Protein AF-H0EJZ9-F1 (afdb_monomer_lite)

Organism: Glarea lozoyensis (strain ATCC 74030 / MF5533) (NCBI:txid1104152)

Foldseek 3Di:
DVCLLAPVQLFDPVVNVVCCVLLVDDVLLSVVLNCLQVVCQAALDDNVSLVSLLVLCVVLVHDSLLSDSNNPQVRAVCSVLSNQDRDLLSSLVVLLVVSLVVQLVVQLVVQVVVCVVPPDPVSNVVSNVVSNLVSNLRSLLSSLLSSQLCCCQPPDQCVPQNRDSVSSSVSSNPVSNVSSVVRSVVSLVSDDPVVSVVVCVVVVVSVVSSVDPDGDDDPDPD

InterPro domains:
  IPR026749 Transmembrane protein 135 [PTHR12459] (1-212)

Structure (mmCIF, N/CA/C/O backbone):
data_AF-H0EJZ9-F1
#
_entry.id   AF-H0EJZ9-F1
#
loop_
_atom_site.group_PDB
_atom_site.id
_atom_site.type_symbol
_atom_site.label_atom_id
_atom_site.label_alt_id
_atom_site.label_comp_id
_atom_site.label_asym_id
_atom_site.label_entity_id
_atom_site.label_seq_id
_atom_site.pdbx_PDB_ins_code
_atom_site.Cartn_x
_atom_site.Cartn_y
_atom_site.Cartn_z
_atom_site.occupancy
_atom_site.B_iso_or_equiv
_atom_site.auth_seq_id
_atom_site.auth_comp_id
_atom_site.auth_asym_id
_atom_site.auth_atom_id
_atom_site.pdbx_PDB_model_num
ATOM 1 N N . MET A 1 1 ? -7.008 -4.613 -1.720 1.00 93.94 1 MET A N 1
ATOM 2 C CA . MET A 1 1 ? -5.898 -3.838 -2.318 1.00 93.94 1 MET A CA 1
ATOM 3 C C . MET A 1 1 ? -5.802 -4.036 -3.823 1.00 93.94 1 MET A C 1
ATOM 5 O O . MET A 1 1 ? -5.861 -3.040 -4.523 1.00 93.94 1 MET A O 1
ATOM 9 N N . TRP A 1 2 ? -5.760 -5.272 -4.334 1.00 95.81 2 TRP A N 1
ATOM 10 C CA . TRP A 1 2 ? -5.716 -5.554 -5.780 1.00 95.81 2 TRP A CA 1
ATOM 11 C C . TRP A 1 2 ? -6.692 -4.727 -6.634 1.00 95.81 2 TRP A C 1
ATOM 13 O O . TRP A 1 2 ? -6.265 -3.966 -7.495 1.00 95.81 2 TRP A O 1
ATOM 23 N N . ALA A 1 3 ? -7.997 -4.824 -6.353 1.00 94.19 3 ALA A N 1
ATOM 24 C CA . ALA A 1 3 ? -9.018 -4.083 -7.094 1.00 94.19 3 ALA A CA 1
ATOM 25 C C . ALA A 1 3 ? -8.854 -2.561 -6.964 1.00 94.19 3 ALA A C 1
ATOM 27 O O . ALA A 1 3 ? -9.067 -1.846 -7.926 1.00 94.19 3 ALA A O 1
ATOM 28 N N . TRP A 1 4 ? -8.411 -2.060 -5.809 1.00 94.06 4 TRP A N 1
ATOM 29 C CA . TRP A 1 4 ? -8.155 -0.629 -5.627 1.00 94.06 4 TRP A CA 1
ATOM 30 C C . TRP A 1 4 ? -7.014 -0.121 -6.520 1.00 94.06 4 TRP A C 1
ATOM 32 O O . TRP A 1 4 ? -7.086 0.999 -7.011 1.00 94.06 4 TRP A O 1
ATOM 42 N N . ILE A 1 5 ? -5.999 -0.949 -6.783 1.00 94.94 5 ILE A N 1
ATOM 43 C CA . ILE A 1 5 ? -4.892 -0.584 -7.674 1.00 94.94 5 ILE A CA 1
ATOM 44 C C . ILE A 1 5 ? -5.288 -0.766 -9.138 1.00 94.94 5 ILE A C 1
ATOM 46 O O . ILE A 1 5 ? -5.077 0.145 -9.922 1.00 94.94 5 ILE A O 1
ATOM 50 N N . TYR A 1 6 ? -5.862 -1.905 -9.532 1.00 94.62 6 TYR A N 1
ATOM 51 C CA . TYR A 1 6 ? -6.030 -2.245 -10.955 1.00 94.62 6 TYR A CA 1
ATOM 52 C C . TYR A 1 6 ? -7.436 -2.037 -11.522 1.00 94.62 6 TYR A C 1
ATOM 54 O O . TYR A 1 6 ? -7.622 -2.090 -12.735 1.00 94.62 6 TYR A O 1
ATOM 62 N N . SER A 1 7 ? -8.446 -1.847 -10.677 1.00 91.88 7 SER A N 1
ATOM 63 C CA . SER A 1 7 ? -9.837 -1.612 -11.096 1.00 91.88 7 SER A CA 1
ATOM 64 C C . SER A 1 7 ? -10.588 -0.736 -10.078 1.00 91.88 7 SER A C 1
ATOM 66 O O . SER A 1 7 ? -11.612 -1.160 -9.526 1.00 91.88 7 SER A O 1
ATOM 68 N N . PRO A 1 8 ? -10.062 0.462 -9.747 1.00 90.94 8 PRO A N 1
ATOM 69 C CA . PRO A 1 8 ? -10.647 1.326 -8.720 1.00 90.94 8 PRO A CA 1
ATOM 70 C C . PRO A 1 8 ? -12.089 1.749 -9.035 1.00 90.94 8 PRO A C 1
ATOM 72 O O . PRO A 1 8 ? -12.870 2.000 -8.122 1.00 90.94 8 PRO A O 1
ATOM 75 N N . ASP A 1 9 ? -12.480 1.786 -10.307 1.00 90.31 9 ASP A N 1
ATOM 76 C CA . ASP A 1 9 ? -13.843 2.044 -10.788 1.00 90.31 9 ASP A CA 1
ATOM 77 C C . ASP A 1 9 ? -14.885 1.023 -10.292 1.00 90.31 9 ASP A C 1
ATOM 79 O O . ASP A 1 9 ? -16.080 1.327 -10.260 1.00 90.31 9 ASP A O 1
ATOM 83 N N . ARG A 1 10 ? -14.446 -0.161 -9.844 1.00 90.75 10 ARG A N 1
ATOM 84 C CA . ARG A 1 10 ? -15.314 -1.209 -9.279 1.00 90.75 10 ARG A CA 1
ATOM 85 C C . ARG A 1 10 ? -15.566 -1.065 -7.779 1.00 90.75 10 ARG A C 1
ATOM 87 O O . ARG A 1 10 ? -16.353 -1.820 -7.207 1.00 90.75 10 ARG A O 1
ATOM 94 N N . LEU A 1 11 ? -14.910 -0.113 -7.118 1.00 91.38 11 LEU A N 1
ATOM 95 C CA . LEU A 1 11 ? -15.063 0.141 -5.686 1.00 91.38 11 LEU A CA 1
ATOM 96 C C . LEU A 1 11 ? -15.872 1.423 -5.427 1.00 91.38 11 LEU A C 1
ATOM 98 O O . LEU A 1 11 ? -15.775 2.379 -6.198 1.00 91.38 11 LEU A O 1
ATOM 102 N N . PRO A 1 12 ? -16.646 1.489 -4.323 1.00 91.12 12 PRO A N 1
ATOM 103 C CA . PRO A 1 12 ? -17.358 2.709 -3.949 1.00 91.12 12 PRO A CA 1
ATOM 104 C C . PRO A 1 12 ? -16.414 3.914 -3.809 1.00 91.12 12 PRO A C 1
ATOM 106 O O . PRO A 1 12 ? -15.337 3.796 -3.220 1.00 91.12 12 PRO A O 1
ATOM 109 N N . ARG A 1 13 ? -16.847 5.100 -4.265 1.00 87.62 13 ARG A N 1
ATOM 110 C CA . ARG A 1 13 ? -16.041 6.342 -4.251 1.00 87.62 13 ARG A CA 1
ATOM 111 C C . ARG A 1 13 ? -15.476 6.677 -2.865 1.00 87.62 13 ARG A C 1
ATOM 113 O O . ARG A 1 13 ? -14.282 6.936 -2.725 1.00 87.62 13 ARG A O 1
ATOM 120 N N . SER A 1 14 ? -16.319 6.624 -1.833 1.00 90.19 14 SER A N 1
ATOM 121 C CA . SER A 1 14 ? -15.916 6.894 -0.445 1.00 90.19 14 SER A CA 1
ATOM 122 C C . SER A 1 14 ? -14.848 5.919 0.048 1.00 90.19 14 SER A C 1
ATOM 124 O O . SER A 1 14 ? -13.935 6.315 0.768 1.00 90.19 14 SER A O 1
ATOM 126 N N . TYR A 1 15 ? -14.914 4.662 -0.395 1.00 90.94 15 TYR A N 1
ATOM 127 C CA . TYR A 1 15 ? -13.941 3.641 -0.036 1.00 90.94 15 TYR A CA 1
ATOM 128 C C . TYR A 1 15 ? -12.597 3.872 -0.732 1.00 90.94 15 TYR A C 1
ATOM 130 O O . TYR A 1 15 ? -11.562 3.832 -0.075 1.00 90.94 15 TYR A O 1
ATOM 138 N N . ASN A 1 16 ? -12.604 4.216 -2.024 1.00 91.12 16 ASN A N 1
ATOM 139 C CA . ASN A 1 16 ? -11.385 4.607 -2.738 1.00 91.12 16 ASN A CA 1
ATOM 140 C C . ASN A 1 16 ? -10.705 5.815 -2.094 1.00 91.12 16 ASN A C 1
ATOM 142 O O . ASN A 1 16 ? -9.490 5.793 -1.900 1.00 91.12 16 ASN A O 1
ATOM 146 N N . LYS A 1 17 ? -11.484 6.846 -1.738 1.00 90.31 17 LYS A N 1
ATOM 147 C CA . LYS A 1 17 ? -10.972 8.040 -1.056 1.00 90.31 17 LYS A CA 1
ATOM 148 C C . LYS A 1 17 ? -10.349 7.671 0.288 1.00 90.31 17 LYS A C 1
ATOM 150 O O . LYS A 1 17 ? -9.223 8.073 0.556 1.00 90.31 17 LYS A O 1
ATOM 155 N N . TRP A 1 18 ? -11.037 6.852 1.083 1.00 91.25 18 TRP A N 1
ATOM 156 C CA . TRP A 1 18 ? -10.526 6.394 2.373 1.00 91.25 18 TRP A CA 1
ATOM 157 C C . TRP A 1 18 ? -9.218 5.604 2.236 1.00 91.25 18 TRP A C 1
ATOM 159 O O . TRP A 1 18 ? -8.254 5.916 2.934 1.00 91.25 18 TRP A O 1
ATOM 169 N N . ILE A 1 19 ? -9.138 4.642 1.302 1.00 91.81 19 ILE A N 1
ATOM 170 C CA . ILE A 1 19 ? -7.895 3.892 1.064 1.00 91.81 19 ILE A CA 1
ATOM 171 C C . ILE A 1 19 ? -6.792 4.836 0.582 1.00 91.81 19 ILE A C 1
ATOM 173 O O . ILE A 1 19 ? -5.683 4.739 1.086 1.00 91.81 19 ILE A O 1
ATOM 177 N N . LYS A 1 20 ? -7.071 5.769 -0.340 1.00 90.38 20 LYS A N 1
ATOM 178 C CA . LYS A 1 20 ? -6.076 6.744 -0.826 1.00 90.38 20 LYS A CA 1
ATOM 179 C C . LYS A 1 20 ? -5.487 7.562 0.327 1.00 90.38 20 LYS A C 1
ATOM 181 O O . LYS A 1 20 ? -4.270 7.705 0.400 1.00 90.38 20 LYS A O 1
ATOM 186 N N . THR A 1 21 ? -6.329 8.044 1.241 1.00 89.69 21 THR A N 1
ATOM 187 C CA . THR A 1 21 ? -5.885 8.785 2.430 1.00 89.69 21 THR A CA 1
ATOM 188 C C . THR A 1 21 ? -5.054 7.906 3.367 1.00 89.69 21 THR A C 1
ATOM 190 O O . THR A 1 21 ? -3.958 8.303 3.750 1.00 89.69 21 THR A O 1
ATOM 193 N N . ALA A 1 22 ? -5.525 6.698 3.689 1.00 88.69 22 ALA A N 1
ATOM 194 C CA . ALA A 1 22 ? -4.829 5.779 4.592 1.00 88.69 22 ALA A CA 1
ATOM 195 C C . ALA A 1 22 ? -3.499 5.266 4.012 1.00 88.69 22 ALA A C 1
ATOM 197 O O . ALA A 1 22 ? -2.512 5.080 4.723 1.00 88.69 22 ALA A O 1
ATOM 198 N N . ALA A 1 23 ? -3.473 5.016 2.704 1.00 86.88 23 ALA A N 1
ATOM 199 C CA . ALA A 1 23 ? -2.342 4.434 2.006 1.00 86.88 23 ALA A CA 1
ATOM 200 C C . ALA A 1 23 ? -1.222 5.437 1.751 1.00 86.88 23 ALA A C 1
ATOM 202 O O . ALA A 1 23 ? -0.161 4.973 1.365 1.00 86.88 23 ALA A O 1
ATOM 203 N N . MET A 1 24 ? -1.414 6.753 1.947 1.00 86.25 24 MET A N 1
ATOM 204 C CA . MET A 1 24 ? -0.379 7.803 1.835 1.00 86.25 24 MET A CA 1
ATOM 205 C C . MET A 1 24 ? 0.680 7.501 0.756 1.00 86.25 24 MET A C 1
ATOM 207 O O . MET A 1 24 ? 1.877 7.453 1.052 1.00 86.25 24 MET A O 1
ATOM 211 N N . VAL A 1 25 ? 0.227 7.148 -0.447 1.00 91.88 25 VAL A N 1
ATOM 212 C CA . VAL A 1 25 ? 1.073 6.684 -1.550 1.00 91.88 25 VAL A CA 1
ATOM 213 C C . VAL A 1 25 ? 1.038 7.712 -2.663 1.00 91.88 25 VAL A C 1
ATOM 215 O O . VAL A 1 25 ? -0.017 8.294 -2.931 1.00 91.88 25 VAL A O 1
ATOM 218 N N . ASP A 1 26 ? 2.174 7.915 -3.321 1.00 93.62 26 ASP A N 1
ATOM 219 C CA . ASP A 1 26 ? 2.227 8.746 -4.516 1.00 93.62 26 ASP A CA 1
ATOM 220 C C . ASP A 1 26 ? 1.345 8.137 -5.617 1.00 93.62 26 ASP A C 1
ATOM 222 O O . ASP A 1 26 ? 1.436 6.947 -5.939 1.00 93.62 26 ASP A O 1
ATOM 226 N N . HIS A 1 27 ? 0.462 8.952 -6.194 1.00 92.94 27 HIS A N 1
ATOM 227 C CA . HIS A 1 27 ? -0.458 8.499 -7.232 1.00 92.94 27 HIS A CA 1
ATOM 228 C C . HIS A 1 27 ? 0.280 7.996 -8.481 1.00 92.94 27 HIS A C 1
ATOM 230 O O . HIS A 1 27 ? -0.192 7.061 -9.132 1.00 92.94 27 HIS A O 1
ATOM 236 N N . ARG A 1 28 ? 1.458 8.551 -8.786 1.00 96.38 28 ARG A N 1
ATOM 237 C CA . ARG A 1 28 ? 2.272 8.166 -9.944 1.00 96.38 28 ARG A CA 1
ATOM 238 C C . ARG A 1 28 ? 2.750 6.724 -9.855 1.00 96.38 28 ARG A C 1
ATOM 240 O O . ARG A 1 28 ? 2.760 6.044 -10.875 1.00 96.38 28 ARG A O 1
ATOM 247 N N . LEU A 1 29 ? 3.034 6.210 -8.653 1.00 95.44 29 LEU A N 1
ATOM 248 C CA . LEU A 1 29 ? 3.349 4.788 -8.460 1.00 95.44 29 LEU A CA 1
ATOM 249 C C . LEU A 1 29 ? 2.155 3.889 -8.796 1.00 95.44 29 LEU A C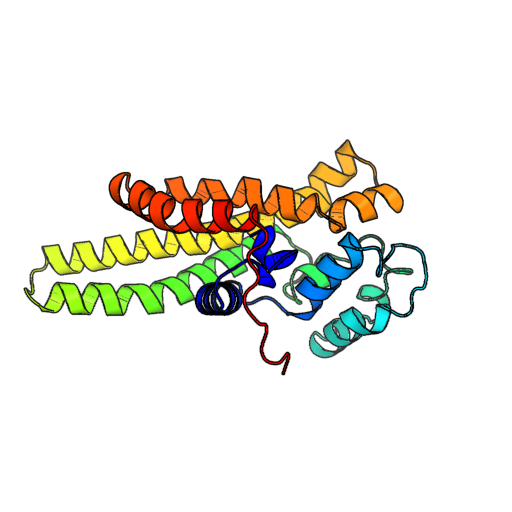 1
ATOM 251 O O . LEU A 1 29 ? 2.326 2.842 -9.418 1.00 95.44 29 LEU A O 1
ATOM 255 N N . LEU A 1 30 ? 0.938 4.293 -8.415 1.00 95.12 30 LEU A N 1
ATOM 256 C CA . LEU A 1 30 ? -0.274 3.537 -8.745 1.00 95.12 30 LEU A CA 1
ATOM 257 C C . LEU A 1 30 ? -0.503 3.501 -10.259 1.00 95.12 30 LEU A C 1
ATOM 259 O O . LEU A 1 30 ? -0.780 2.436 -10.808 1.00 95.12 30 LEU A O 1
ATOM 263 N N . LEU A 1 31 ? -0.338 4.644 -10.929 1.00 96.31 31 LEU A N 1
ATOM 264 C CA . LEU A 1 31 ? -0.419 4.731 -12.386 1.00 96.31 31 LEU A CA 1
ATOM 265 C C . LEU A 1 31 ? 0.670 3.892 -13.059 1.00 96.31 31 LEU A C 1
ATOM 267 O O . LEU A 1 31 ? 0.370 3.165 -13.998 1.00 96.31 31 LEU A O 1
ATOM 271 N N . ALA A 1 32 ? 1.907 3.923 -12.561 1.00 96.88 32 ALA A N 1
ATOM 272 C CA . ALA A 1 32 ? 2.996 3.128 -13.117 1.00 96.88 32 ALA A CA 1
ATOM 273 C C . ALA A 1 32 ? 2.711 1.622 -13.012 1.00 96.88 32 ALA A C 1
ATOM 275 O O . ALA A 1 32 ? 2.887 0.896 -13.985 1.00 96.88 32 ALA A O 1
ATOM 276 N N . LEU A 1 33 ? 2.188 1.152 -11.874 1.00 96.69 33 LEU A N 1
ATOM 277 C CA . LEU A 1 33 ? 1.765 -0.243 -11.701 1.00 96.69 33 LEU A CA 1
ATOM 278 C C . LEU A 1 33 ? 0.637 -0.630 -12.667 1.00 96.69 33 LEU A C 1
ATOM 280 O O . LEU A 1 33 ? 0.669 -1.717 -13.244 1.00 96.69 33 LEU A O 1
ATOM 284 N N . GLN A 1 34 ? -0.359 0.243 -12.854 1.00 96.88 34 GLN A N 1
ATOM 285 C CA . GLN A 1 34 ? -1.438 0.027 -13.824 1.00 96.88 34 GLN A CA 1
ATOM 286 C C . GLN A 1 34 ? -0.886 -0.059 -15.251 1.00 96.88 34 GLN A C 1
ATOM 288 O O . GLN A 1 34 ? -1.160 -1.031 -15.952 1.00 96.88 34 GLN A O 1
ATOM 293 N N . ARG A 1 35 ? -0.048 0.902 -15.650 1.00 97.31 35 ARG A N 1
ATOM 294 C CA . ARG A 1 35 ? 0.592 0.951 -16.969 1.00 97.31 35 ARG A CA 1
ATOM 295 C C . ARG A 1 35 ? 1.503 -0.251 -17.215 1.00 97.31 35 ARG A C 1
ATOM 297 O O . ARG A 1 35 ? 1.493 -0.804 -18.309 1.00 97.31 35 ARG A O 1
ATOM 304 N N . MET A 1 36 ? 2.230 -0.728 -16.203 1.00 96.62 36 MET A N 1
ATOM 305 C CA . MET A 1 36 ? 3.008 -1.971 -16.296 1.00 96.62 36 MET A CA 1
ATOM 306 C C . MET A 1 36 ? 2.120 -3.204 -16.472 1.00 96.62 36 MET A C 1
ATOM 308 O O . MET A 1 36 ? 2.462 -4.111 -17.231 1.00 96.62 36 MET A O 1
ATOM 312 N N . ARG A 1 37 ? 0.968 -3.249 -15.793 1.00 96.38 37 ARG A N 1
ATOM 313 C CA . ARG A 1 37 ? 0.011 -4.356 -15.906 1.00 96.38 37 ARG A CA 1
ATOM 314 C C . ARG A 1 37 ? -0.663 -4.421 -17.272 1.00 96.38 37 ARG A C 1
ATOM 316 O O . ARG A 1 37 ? -0.832 -5.515 -17.803 1.00 96.38 37 ARG A O 1
ATOM 323 N N . PHE A 1 38 ? -1.063 -3.276 -17.814 1.00 96.12 38 PHE A N 1
ATOM 324 C CA . PHE A 1 38 ? -1.740 -3.188 -19.110 1.00 96.12 38 PHE A CA 1
ATOM 325 C C . PHE A 1 38 ? -0.768 -3.094 -20.296 1.00 96.12 38 PHE A C 1
ATOM 327 O O . PHE A 1 38 ? -1.203 -3.081 -21.442 1.00 96.12 38 PHE A O 1
ATOM 334 N N . GLY A 1 39 ? 0.544 -3.109 -20.037 1.00 95.06 39 GLY A N 1
ATOM 335 C CA . GLY A 1 39 ? 1.576 -3.186 -21.068 1.00 95.06 39 GLY A CA 1
ATOM 336 C C . GLY A 1 39 ? 1.935 -1.850 -21.720 1.00 95.06 39 GLY A C 1
ATOM 337 O O . GLY A 1 39 ? 2.590 -1.861 -22.758 1.00 95.06 39 GLY A O 1
ATOM 338 N N . GLU A 1 40 ? 1.541 -0.724 -21.124 1.00 96.75 40 GLU A N 1
ATOM 339 C CA . GLU A 1 40 ? 1.974 0.621 -21.522 1.00 96.75 40 GLU A CA 1
ATOM 340 C C . GLU A 1 40 ? 3.428 0.886 -21.102 1.00 96.75 40 GLU A C 1
ATOM 342 O O . GLU A 1 40 ? 4.185 1.462 -21.872 1.00 96.75 40 GLU A O 1
ATOM 347 N N . ILE A 1 41 ? 3.835 0.429 -19.909 1.00 97.25 41 ILE A N 1
ATOM 348 C CA . ILE A 1 41 ? 5.238 0.441 -19.458 1.00 97.25 41 ILE A CA 1
ATOM 349 C C . ILE A 1 41 ? 5.811 -0.967 -19.596 1.00 97.25 41 ILE A C 1
ATOM 351 O O . ILE A 1 41 ? 5.275 -1.924 -19.025 1.00 97.25 41 ILE A O 1
ATOM 355 N N . LYS A 1 42 ? 6.932 -1.085 -20.311 1.00 97.06 42 LYS A N 1
ATOM 356 C CA . LYS A 1 42 ? 7.682 -2.333 -20.471 1.00 97.06 42 LYS A CA 1
ATOM 357 C C . LYS A 1 42 ? 9.155 -2.094 -20.169 1.00 97.06 42 LYS A C 1
ATOM 359 O O . LYS A 1 42 ? 9.761 -1.198 -20.747 1.00 97.06 42 LYS A O 1
ATOM 364 N N . TYR A 1 43 ? 9.729 -2.905 -19.288 1.00 97.44 43 TYR A N 1
ATOM 365 C CA . TYR A 1 43 ? 11.155 -2.837 -18.996 1.00 97.44 43 TYR A CA 1
ATOM 366 C C . TYR A 1 43 ? 12.003 -3.117 -20.240 1.00 97.44 43 TYR A C 1
ATOM 368 O O . TYR A 1 43 ? 11.730 -4.060 -20.987 1.00 97.44 43 TYR A O 1
ATOM 376 N N . GLY A 1 44 ? 13.044 -2.307 -20.435 1.00 96.06 44 GLY A N 1
ATOM 377 C CA . GLY A 1 44 ? 13.975 -2.416 -21.561 1.00 96.06 44 GLY A CA 1
ATOM 378 C C . GLY A 1 44 ? 13.437 -1.899 -22.897 1.00 96.06 44 GLY A C 1
ATOM 379 O O . GLY A 1 44 ? 14.112 -2.062 -23.909 1.00 96.06 44 GLY A O 1
ATOM 380 N N . LEU A 1 45 ? 12.246 -1.288 -22.923 1.00 96.31 45 LEU A N 1
ATOM 381 C CA . LEU A 1 45 ? 11.649 -0.719 -24.130 1.00 96.31 45 LEU A CA 1
ATOM 382 C C . LEU A 1 45 ? 11.207 0.728 -23.894 1.00 96.31 45 LEU A C 1
ATOM 384 O O . LEU A 1 45 ? 10.400 1.001 -23.002 1.00 96.31 45 LEU A O 1
ATOM 388 N N . GLU A 1 46 ? 11.685 1.643 -24.738 1.00 95.00 46 GLU A N 1
ATOM 389 C CA . GLU A 1 46 ? 11.245 3.037 -24.707 1.00 95.00 46 GLU A CA 1
ATOM 390 C C . GLU A 1 46 ? 9.811 3.139 -25.241 1.00 95.00 46 GLU A C 1
ATOM 392 O O . GLU A 1 46 ? 9.522 2.794 -26.386 1.00 95.00 46 GLU A O 1
ATOM 397 N N . THR A 1 47 ? 8.896 3.575 -24.378 1.00 94.94 47 THR A N 1
ATOM 398 C CA . THR A 1 47 ? 7.442 3.623 -24.631 1.00 94.94 47 THR A CA 1
ATOM 399 C C . THR A 1 47 ? 6.865 5.031 -24.448 1.00 94.94 47 THR A C 1
ATOM 401 O O . THR A 1 47 ? 5.649 5.216 -24.492 1.00 94.94 47 THR A O 1
ATOM 404 N N . GLY A 1 48 ? 7.716 6.032 -24.202 1.00 95.62 48 GLY A N 1
ATOM 405 C CA . GLY A 1 48 ? 7.325 7.409 -23.899 1.00 95.62 48 GLY A CA 1
ATOM 406 C C . GLY A 1 48 ? 6.756 7.593 -22.490 1.00 95.62 48 GLY A C 1
ATOM 407 O O . GLY A 1 48 ? 6.177 8.633 -22.187 1.00 95.62 48 GLY A O 1
ATOM 408 N N . GLN A 1 49 ? 6.877 6.587 -21.619 1.00 96.44 49 GLN A N 1
ATOM 409 C CA . GLN A 1 49 ? 6.256 6.580 -20.290 1.00 96.44 49 GLN A CA 1
ATOM 410 C C . GLN A 1 49 ? 7.198 7.002 -19.154 1.00 96.44 49 GLN A C 1
ATOM 412 O O . GLN A 1 49 ? 6.723 7.255 -18.043 1.00 96.44 49 GLN A O 1
ATOM 417 N N . ALA A 1 50 ? 8.505 7.118 -19.420 1.00 95.94 50 ALA A N 1
ATOM 418 C CA . ALA A 1 50 ? 9.512 7.533 -18.440 1.00 95.94 50 ALA A CA 1
ATOM 419 C C . ALA A 1 50 ? 9.159 8.839 -17.685 1.00 95.94 50 ALA A C 1
ATOM 421 O O . ALA A 1 50 ? 9.326 8.858 -16.458 1.00 95.94 50 ALA A O 1
ATOM 422 N N . PRO A 1 51 ? 8.569 9.883 -18.322 1.00 97.56 51 PRO A N 1
ATOM 423 C CA . PRO A 1 51 ? 8.217 11.130 -17.638 1.00 97.56 51 PRO A CA 1
ATOM 424 C C . PRO A 1 51 ? 7.316 10.956 -16.406 1.00 97.56 51 PRO A C 1
ATOM 426 O O . PRO A 1 51 ? 7.390 11.755 -15.471 1.00 97.56 51 PRO A O 1
ATOM 429 N N . LEU A 1 52 ? 6.489 9.899 -16.360 1.00 97.25 52 LEU A N 1
ATOM 430 C CA . LEU A 1 52 ? 5.595 9.636 -15.228 1.00 97.25 52 LEU A CA 1
ATOM 431 C C . LEU A 1 52 ? 6.377 9.503 -13.917 1.00 97.25 52 LEU A C 1
ATOM 433 O O . LEU A 1 52 ? 6.080 10.202 -12.950 1.00 97.25 52 LEU A O 1
ATOM 437 N N . LEU A 1 53 ? 7.366 8.611 -13.885 1.00 97.38 53 LEU A N 1
ATOM 438 C CA . LEU A 1 53 ? 8.166 8.354 -12.690 1.00 97.38 53 LEU A CA 1
ATOM 439 C C . LEU A 1 53 ? 9.377 9.285 -12.591 1.00 97.38 53 LEU A C 1
ATOM 441 O O .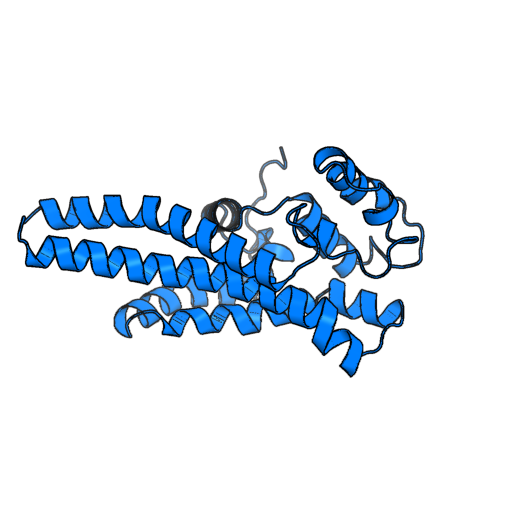 LEU A 1 53 ? 9.805 9.585 -11.482 1.00 97.38 53 LEU A O 1
ATOM 445 N N . GLN A 1 54 ? 9.869 9.829 -13.705 1.00 97.75 54 GLN A N 1
ATOM 446 C CA . GLN A 1 54 ? 10.877 10.893 -13.681 1.00 97.75 54 GLN A CA 1
ATOM 447 C C . GLN A 1 54 ? 10.375 12.148 -12.961 1.00 97.75 54 GLN A C 1
ATOM 449 O O . GLN A 1 54 ? 11.115 12.700 -12.154 1.00 97.75 54 GLN A O 1
ATOM 454 N N . SER A 1 55 ? 9.108 12.542 -13.152 1.00 97.75 55 SER A N 1
ATOM 455 C CA . SER A 1 55 ? 8.523 13.650 -12.379 1.00 97.75 55 SER A CA 1
ATOM 456 C C . SER A 1 55 ? 8.559 13.382 -10.868 1.00 97.75 55 SER A C 1
ATOM 458 O O . SER A 1 55 ? 8.793 14.286 -10.073 1.00 97.75 55 SER A O 1
ATOM 460 N N . MET A 1 56 ? 8.377 12.119 -10.463 1.00 97.06 56 MET A N 1
ATOM 461 C CA . MET A 1 56 ? 8.472 11.705 -9.063 1.00 97.06 56 MET A CA 1
ATOM 462 C C . MET A 1 56 ? 9.912 11.736 -8.563 1.00 97.06 56 MET A C 1
ATOM 464 O O . MET A 1 56 ? 10.152 12.137 -7.427 1.00 97.06 56 MET A O 1
ATOM 468 N N . CYS A 1 57 ? 10.873 11.351 -9.403 1.00 97.44 57 CYS A N 1
ATOM 469 C CA . CYS A 1 57 ? 12.286 11.503 -9.088 1.00 97.44 57 CYS A CA 1
ATOM 470 C C . CYS A 1 57 ? 12.660 12.970 -8.857 1.00 97.44 57 CYS A C 1
ATOM 472 O O . CYS A 1 57 ? 13.356 13.245 -7.885 1.00 97.44 57 CYS A O 1
ATOM 474 N N . THR A 1 58 ? 12.162 13.900 -9.679 1.00 97.62 58 THR A N 1
ATOM 475 C CA . THR A 1 58 ? 12.390 15.342 -9.497 1.00 97.62 58 THR A CA 1
ATOM 476 C C . THR A 1 58 ? 11.899 15.820 -8.132 1.00 97.62 58 THR A C 1
ATOM 478 O O . THR A 1 58 ? 12.680 16.402 -7.384 1.00 97.62 58 THR A O 1
ATOM 481 N N . ASP A 1 59 ? 10.656 15.505 -7.759 1.00 97.44 59 ASP A N 1
ATOM 482 C CA . ASP A 1 59 ? 10.085 15.932 -6.471 1.00 97.44 59 ASP A CA 1
ATOM 483 C C . ASP A 1 59 ? 10.827 15.344 -5.260 1.00 97.44 59 ASP A C 1
ATOM 485 O O . ASP A 1 59 ? 10.874 15.945 -4.187 1.00 97.44 59 ASP A O 1
ATOM 489 N N . LEU A 1 60 ? 11.401 14.149 -5.423 1.00 95.88 60 LEU A N 1
ATOM 490 C CA . LEU A 1 60 ? 12.133 13.433 -4.377 1.00 95.88 60 LEU A CA 1
ATOM 491 C C . LEU A 1 60 ? 13.645 13.700 -4.393 1.00 95.88 60 LEU A C 1
ATOM 493 O O . LEU A 1 60 ? 14.355 13.120 -3.572 1.00 95.88 60 LEU A O 1
ATOM 497 N N . ASN A 1 61 ? 14.143 14.546 -5.302 1.00 96.75 61 ASN A N 1
ATOM 498 C CA . ASN A 1 61 ? 15.574 14.768 -5.539 1.00 96.75 61 ASN A CA 1
ATOM 499 C C . ASN A 1 61 ? 16.358 13.461 -5.797 1.00 96.75 61 ASN A C 1
ATOM 501 O O . ASN A 1 61 ? 17.461 13.259 -5.287 1.00 96.75 61 ASN A O 1
ATOM 505 N N . LEU A 1 62 ? 15.773 12.549 -6.577 1.00 96.69 62 LEU A N 1
ATOM 506 C CA . LEU A 1 62 ? 16.388 11.294 -7.018 1.00 96.69 62 LEU A CA 1
ATOM 507 C C . LEU A 1 62 ? 16.879 11.403 -8.474 1.00 96.69 62 LEU A C 1
ATOM 509 O O . LEU A 1 62 ? 16.340 12.200 -9.244 1.00 96.69 62 LEU A O 1
ATOM 513 N N . PRO A 1 63 ? 17.854 10.574 -8.902 1.00 97.50 63 PRO A N 1
ATOM 514 C CA . PRO A 1 63 ? 18.285 10.537 -10.298 1.00 97.50 63 PRO A CA 1
ATOM 515 C C . PRO A 1 63 ? 17.117 10.238 -11.247 1.00 97.50 63 PRO A C 1
ATOM 517 O O . PRO A 1 63 ? 16.345 9.308 -11.012 1.00 97.50 63 PRO A O 1
ATOM 520 N N . LEU A 1 64 ? 17.005 10.978 -12.355 1.00 97.44 64 LEU A N 1
ATOM 521 C CA . LEU A 1 64 ? 15.941 10.762 -13.349 1.00 97.44 64 LEU A CA 1
ATOM 522 C C . LEU A 1 64 ? 15.998 9.362 -13.976 1.00 97.44 64 LEU A C 1
ATOM 524 O O . LEU A 1 64 ? 14.960 8.791 -14.306 1.00 97.44 64 LEU A O 1
ATOM 528 N N . SER A 1 65 ? 17.190 8.770 -14.071 1.00 97.19 65 SER A N 1
ATOM 529 C CA . SER A 1 65 ? 17.370 7.394 -14.543 1.00 97.19 65 SER A CA 1
ATOM 530 C C . SER A 1 65 ? 16.610 6.370 -13.693 1.00 97.19 65 SER A C 1
ATOM 532 O O . SER A 1 65 ? 16.221 5.330 -14.217 1.00 97.19 65 SER A O 1
ATOM 534 N N . TYR A 1 66 ? 16.317 6.662 -12.417 1.00 97.12 66 TYR A N 1
ATOM 535 C CA . TYR A 1 66 ? 15.519 5.785 -11.547 1.00 97.12 66 TYR A CA 1
ATOM 536 C C . TYR A 1 66 ? 14.057 5.669 -11.996 1.00 97.12 66 TYR A C 1
ATOM 538 O O . TYR A 1 66 ? 13.407 4.678 -11.675 1.00 97.12 66 TYR A O 1
ATOM 546 N N . GLY A 1 67 ? 13.533 6.672 -12.705 1.00 96.50 67 GLY A N 1
ATOM 547 C CA . GLY A 1 67 ? 12.177 6.671 -13.258 1.00 96.50 67 GLY A CA 1
ATOM 548 C C . GLY A 1 67 ? 12.089 6.116 -14.682 1.00 96.50 67 GLY A C 1
ATOM 549 O O . GLY A 1 67 ? 10.989 5.962 -15.211 1.00 96.50 67 GLY A O 1
ATOM 550 N N . ASP A 1 68 ? 13.225 5.798 -15.302 1.00 97.31 68 ASP A N 1
ATOM 551 C CA . ASP A 1 68 ? 13.308 5.326 -16.681 1.00 97.31 68 ASP A CA 1
ATOM 552 C C . ASP A 1 68 ? 13.218 3.780 -16.743 1.00 97.31 68 ASP A C 1
ATOM 554 O O . ASP A 1 68 ? 14.088 3.100 -16.191 1.00 97.31 68 ASP A O 1
ATOM 558 N N . PRO A 1 69 ? 12.186 3.197 -17.393 1.00 96.38 69 PRO A N 1
ATOM 559 C CA . PRO A 1 69 ? 12.014 1.742 -17.501 1.00 96.38 69 PRO A CA 1
ATOM 560 C C . PRO A 1 69 ? 13.036 1.053 -18.419 1.00 96.38 69 PRO A C 1
ATOM 562 O O . PRO A 1 69 ? 13.134 -0.175 -18.412 1.00 96.38 69 PRO A O 1
ATOM 565 N N . VAL A 1 70 ? 13.773 1.800 -19.238 1.00 97.06 70 VAL A N 1
ATOM 566 C CA . VAL A 1 70 ? 14.848 1.274 -20.087 1.00 97.06 70 VAL A CA 1
ATOM 567 C C . VAL A 1 70 ? 16.145 1.178 -19.292 1.00 97.06 70 VAL A C 1
ATOM 569 O O . VAL A 1 70 ? 16.866 0.190 -19.417 1.00 97.06 70 VAL A O 1
ATOM 572 N N . GLN A 1 71 ? 16.420 2.169 -18.440 1.00 96.31 71 GLN A N 1
ATOM 573 C CA . GLN A 1 71 ? 17.660 2.232 -17.658 1.00 96.31 71 GLN A CA 1
ATOM 574 C C . GLN A 1 71 ? 17.576 1.485 -16.320 1.00 96.31 71 GLN A C 1
ATOM 576 O O . GLN A 1 71 ? 18.553 0.873 -15.893 1.00 96.31 71 GLN A O 1
ATOM 581 N N . SER A 1 72 ? 16.424 1.524 -15.649 1.00 95.56 72 SER A N 1
ATOM 582 C CA . SER A 1 72 ? 16.245 0.971 -14.303 1.00 95.56 72 SER A CA 1
ATOM 583 C C . SER A 1 72 ? 15.371 -0.277 -14.312 1.00 95.56 72 SER A C 1
ATOM 585 O O . SER A 1 72 ? 14.143 -0.196 -14.247 1.00 95.56 72 SER A O 1
ATOM 587 N N . ILE A 1 73 ? 16.012 -1.449 -14.357 1.00 96.19 73 ILE A N 1
ATOM 588 C CA . ILE A 1 73 ? 15.332 -2.748 -14.400 1.00 96.19 73 ILE A CA 1
ATOM 589 C C . ILE A 1 73 ? 15.809 -3.638 -13.239 1.00 96.19 73 ILE A C 1
ATOM 591 O O . ILE A 1 73 ? 16.940 -4.124 -13.274 1.00 96.19 73 ILE A O 1
ATOM 595 N N . PRO A 1 74 ? 14.962 -3.931 -12.237 1.00 95.69 74 PRO A N 1
ATOM 596 C CA . PRO A 1 74 ? 13.659 -3.314 -11.967 1.00 95.69 74 PRO A CA 1
ATOM 597 C C . PRO A 1 74 ? 13.808 -1.879 -11.431 1.00 95.69 74 PRO A C 1
ATOM 599 O O . PRO A 1 74 ? 14.899 -1.461 -11.041 1.00 95.69 74 PRO A O 1
ATOM 602 N N . TYR A 1 75 ? 12.695 -1.146 -11.319 1.00 96.50 75 TYR A N 1
ATOM 603 C CA . TYR A 1 75 ? 12.686 0.154 -10.647 1.00 96.50 75 TYR A CA 1
ATOM 604 C C . TYR A 1 75 ? 13.274 0.055 -9.227 1.00 96.50 75 TYR A C 1
ATOM 606 O O . TYR A 1 75 ? 12.841 -0.815 -8.452 1.00 96.50 75 TYR A O 1
ATOM 614 N N . PRO A 1 76 ? 14.208 0.946 -8.846 1.00 96.31 76 PRO A N 1
ATOM 615 C CA . PRO A 1 76 ? 14.921 0.853 -7.579 1.00 96.31 76 PRO A CA 1
ATOM 616 C C . PRO A 1 76 ? 13.992 1.001 -6.369 1.00 96.31 76 PRO A C 1
ATOM 618 O O . PRO A 1 76 ? 12.907 1.586 -6.429 1.00 96.31 76 PRO A O 1
ATOM 621 N N . CYS A 1 77 ? 14.411 0.468 -5.223 1.00 95.88 77 CYS A N 1
ATOM 622 C CA . CYS A 1 77 ? 13.625 0.566 -3.994 1.00 95.88 77 CYS A CA 1
ATOM 623 C C . CYS A 1 77 ? 13.435 2.019 -3.546 1.00 95.88 77 CYS A C 1
ATOM 625 O O . CYS A 1 77 ? 12.399 2.336 -2.985 1.00 95.88 77 CYS A O 1
ATOM 627 N N . GLU A 1 78 ? 14.370 2.918 -3.842 1.00 96.00 78 GLU A N 1
ATOM 628 C CA . GLU A 1 78 ? 14.295 4.337 -3.494 1.00 96.00 78 GLU A CA 1
ATOM 629 C C . GLU A 1 78 ? 13.048 5.021 -4.062 1.00 96.00 78 GLU A C 1
ATOM 631 O O . GLU A 1 78 ? 12.376 5.761 -3.339 1.00 96.00 78 GLU A O 1
ATOM 636 N N . ILE A 1 79 ? 12.697 4.738 -5.323 1.00 95.88 79 ILE A N 1
ATOM 637 C CA . ILE A 1 79 ? 11.482 5.287 -5.932 1.00 95.88 79 ILE A CA 1
ATOM 638 C C . ILE A 1 79 ? 10.231 4.583 -5.394 1.00 95.88 79 ILE A C 1
ATOM 640 O O . ILE A 1 79 ? 9.254 5.240 -5.035 1.00 95.88 79 ILE A O 1
ATOM 644 N N . VAL A 1 80 ? 10.274 3.258 -5.220 1.00 95.75 80 VAL A N 1
ATOM 645 C CA . VAL A 1 80 ? 9.140 2.484 -4.679 1.00 95.75 80 VAL A CA 1
ATOM 646 C C . VAL A 1 80 ? 8.841 2.823 -3.215 1.00 95.75 80 VAL A C 1
ATOM 648 O O . VAL A 1 80 ? 7.685 2.808 -2.795 1.00 95.75 80 VAL A O 1
ATOM 651 N N . HIS A 1 81 ? 9.861 3.202 -2.449 1.00 96.12 81 HIS A N 1
ATOM 652 C CA . HIS A 1 81 ? 9.756 3.683 -1.075 1.00 96.12 81 HIS A CA 1
ATOM 653 C C . HIS A 1 81 ? 9.489 5.193 -0.980 1.00 96.12 81 HIS A C 1
ATOM 655 O O . HIS A 1 81 ? 9.517 5.743 0.127 1.00 96.12 81 HIS A O 1
ATOM 661 N N . MET A 1 82 ? 9.236 5.869 -2.108 1.00 95.31 82 MET A N 1
ATOM 662 C CA . MET A 1 82 ? 8.930 7.303 -2.175 1.00 95.31 82 MET A CA 1
ATOM 663 C C . MET A 1 82 ? 9.996 8.158 -1.468 1.00 95.31 82 MET A C 1
ATOM 665 O O . MET A 1 82 ? 9.674 9.002 -0.636 1.00 95.31 82 MET A O 1
ATOM 669 N N . GLY A 1 83 ? 11.277 7.873 -1.718 1.00 93.56 83 GLY A N 1
ATOM 670 C CA . GLY A 1 83 ? 12.400 8.627 -1.150 1.00 93.56 83 GLY A CA 1
ATOM 671 C C . GLY A 1 83 ? 12.787 8.240 0.282 1.00 93.56 83 GLY A C 1
ATOM 672 O O . GLY A 1 83 ? 13.719 8.811 0.833 1.00 93.56 83 GLY A O 1
ATOM 673 N N . SER A 1 84 ? 12.154 7.228 0.892 1.00 92.25 84 SER A N 1
ATOM 674 C CA . SER A 1 84 ? 12.502 6.778 2.260 1.00 92.25 84 SER A CA 1
ATOM 675 C C . SER A 1 84 ? 13.831 5.999 2.355 1.00 92.25 84 SER A C 1
ATOM 677 O O . SER A 1 84 ? 14.132 5.430 3.402 1.00 92.25 84 SER A O 1
ATOM 679 N N . GLY A 1 85 ? 14.606 5.921 1.269 1.00 92.88 85 GLY A N 1
ATOM 680 C CA . GLY A 1 85 ? 15.856 5.161 1.173 1.00 92.88 85 GLY A CA 1
ATOM 681 C C . GLY A 1 85 ? 15.693 3.736 0.628 1.00 92.88 85 GLY A C 1
ATOM 682 O O . GLY A 1 85 ? 14.598 3.298 0.276 1.00 92.88 85 GLY A O 1
ATOM 683 N N . LYS A 1 86 ? 16.806 2.993 0.547 1.00 94.06 86 LYS A N 1
ATOM 684 C CA . LYS A 1 86 ? 16.870 1.669 -0.113 1.00 94.06 86 LYS A CA 1
ATOM 685 C C . LYS A 1 86 ? 16.341 0.515 0.752 1.00 94.06 86 LYS A C 1
ATOM 687 O O . LYS A 1 86 ? 15.946 -0.529 0.240 1.00 94.06 86 LYS A O 1
ATOM 692 N N . ASN A 1 87 ? 16.326 0.700 2.072 1.00 96.44 87 ASN A N 1
ATOM 693 C CA . ASN A 1 87 ? 16.047 -0.359 3.042 1.00 96.44 87 ASN A CA 1
ATOM 694 C C . ASN A 1 87 ? 14.545 -0.671 3.133 1.00 96.44 87 ASN A C 1
ATOM 696 O O . ASN A 1 87 ? 13.753 0.150 3.598 1.00 96.44 87 ASN A O 1
ATOM 700 N N . CYS A 1 88 ? 14.165 -1.885 2.732 1.00 96.19 88 CYS A N 1
ATOM 701 C CA . CYS A 1 88 ? 12.773 -2.349 2.712 1.00 96.19 88 CYS A CA 1
ATOM 702 C C . CYS A 1 88 ? 12.183 -2.473 4.125 1.00 96.19 88 CYS A C 1
ATOM 704 O O . CYS A 1 88 ? 11.035 -2.101 4.356 1.00 96.19 88 CYS A O 1
ATOM 706 N N . GLU A 1 89 ? 12.977 -2.954 5.084 1.00 96.25 89 GLU A N 1
ATOM 707 C CA . GLU A 1 89 ? 12.613 -3.079 6.499 1.00 96.25 89 GLU A CA 1
ATOM 708 C C . GLU A 1 89 ? 12.328 -1.717 7.121 1.00 96.25 89 GLU A C 1
ATOM 710 O O . GLU A 1 89 ? 11.310 -1.528 7.785 1.00 96.25 89 GLU A O 1
ATOM 715 N N . TYR A 1 90 ? 13.217 -0.754 6.864 1.00 96.94 90 TYR A N 1
ATOM 716 C CA . TYR A 1 90 ? 13.051 0.610 7.345 1.00 96.94 90 TYR A CA 1
ATOM 717 C C . TYR A 1 90 ? 11.793 1.243 6.756 1.00 96.94 90 TYR A C 1
ATOM 719 O O . TYR A 1 90 ? 11.004 1.834 7.491 1.00 96.94 90 TYR A O 1
ATOM 727 N N . HIS A 1 91 ? 11.562 1.078 5.448 1.00 96.19 91 HIS A N 1
ATOM 728 C CA . HIS A 1 91 ? 10.342 1.568 4.824 1.00 96.19 91 HIS A CA 1
ATOM 729 C C . HIS A 1 91 ? 9.106 0.928 5.467 1.00 96.19 91 HIS A C 1
ATOM 731 O O . HIS A 1 91 ? 8.223 1.650 5.918 1.00 96.19 91 HIS A O 1
ATOM 737 N N . ALA A 1 92 ? 9.064 -0.400 5.613 1.00 96.62 92 ALA A N 1
ATOM 738 C CA . ALA A 1 92 ? 7.949 -1.095 6.255 1.00 96.62 92 ALA A CA 1
ATOM 739 C C . ALA A 1 92 ? 7.686 -0.600 7.690 1.00 96.62 92 ALA A C 1
ATOM 741 O O . ALA A 1 92 ? 6.534 -0.340 8.039 1.00 96.62 92 ALA A O 1
ATOM 742 N N . LEU A 1 93 ? 8.732 -0.391 8.497 1.00 97.25 93 LEU A N 1
ATOM 743 C CA . LEU A 1 93 ? 8.613 0.149 9.854 1.00 97.25 93 LEU A CA 1
ATOM 744 C C . LEU A 1 93 ? 8.145 1.613 9.860 1.00 97.25 93 LEU A C 1
ATOM 746 O O . LEU A 1 93 ? 7.261 1.984 10.629 1.00 97.25 93 LEU A O 1
ATOM 750 N N . SER A 1 94 ? 8.679 2.447 8.970 1.00 96.56 94 SER A N 1
ATOM 751 C CA . SER A 1 94 ? 8.233 3.834 8.796 1.00 96.56 94 SER A CA 1
ATOM 752 C C . SER A 1 94 ? 6.745 3.890 8.428 1.00 96.56 94 SER A C 1
ATOM 754 O O . SER A 1 94 ? 5.974 4.660 9.006 1.00 96.56 94 SER A O 1
ATOM 756 N N . ARG A 1 95 ? 6.302 3.007 7.524 1.00 96.31 95 ARG A N 1
ATOM 757 C CA . ARG A 1 95 ? 4.894 2.852 7.136 1.00 96.31 95 ARG A CA 1
ATOM 758 C C . ARG A 1 95 ? 4.023 2.327 8.280 1.00 96.31 95 ARG A C 1
ATOM 760 O O . ARG A 1 95 ? 2.902 2.811 8.425 1.00 96.31 95 ARG A O 1
ATOM 767 N N . LEU A 1 96 ? 4.534 1.403 9.099 1.00 96.94 96 LEU A N 1
ATOM 768 C CA . LEU A 1 96 ? 3.867 0.919 10.313 1.00 96.94 96 LEU A CA 1
ATOM 769 C C . LEU A 1 96 ? 3.565 2.084 11.255 1.00 96.94 96 LEU A C 1
ATOM 771 O O . LEU A 1 96 ? 2.415 2.275 11.637 1.00 96.94 96 LEU A O 1
ATOM 775 N N . LEU A 1 97 ? 4.589 2.869 11.599 1.00 97.00 97 LEU A N 1
ATOM 776 C CA . LEU A 1 97 ? 4.476 3.953 12.571 1.00 97.00 97 LEU A CA 1
ATOM 777 C C . LEU A 1 97 ? 3.564 5.069 12.062 1.00 97.00 97 LEU A C 1
ATOM 779 O O . LEU A 1 97 ? 2.667 5.488 12.784 1.00 97.00 97 LEU A O 1
ATOM 783 N N . ARG A 1 98 ? 3.725 5.500 10.804 1.00 95.69 98 ARG A N 1
ATOM 784 C CA . ARG A 1 98 ? 2.856 6.523 10.193 1.00 95.69 98 ARG A CA 1
ATOM 785 C C . ARG A 1 98 ? 1.403 6.059 10.081 1.00 95.69 98 ARG A C 1
ATOM 787 O O . ARG A 1 98 ? 0.484 6.819 10.371 1.00 95.69 98 ARG A O 1
ATOM 794 N N . GLY A 1 99 ? 1.188 4.808 9.673 1.00 96.06 99 GLY A N 1
ATOM 795 C CA . GLY A 1 99 ? -0.148 4.220 9.591 1.00 96.06 99 GLY A CA 1
ATOM 796 C C . GLY A 1 99 ? -0.797 4.073 10.966 1.00 96.06 99 GLY A C 1
ATOM 797 O O . GLY A 1 99 ? -1.975 4.387 11.127 1.00 96.06 99 GLY A O 1
ATOM 798 N N . PHE A 1 100 ? -0.021 3.648 11.967 1.00 96.94 100 PHE A N 1
ATOM 799 C CA . PHE A 1 100 ? -0.465 3.550 13.352 1.00 96.94 100 PHE A CA 1
ATOM 800 C C . PHE A 1 100 ? -0.857 4.917 13.907 1.00 96.94 100 PHE A C 1
ATOM 802 O O . PHE A 1 100 ? -1.950 5.041 14.447 1.00 96.94 100 PHE A O 1
ATOM 809 N N . THR A 1 101 ? -0.013 5.943 13.763 1.00 96.50 101 THR A N 1
ATOM 810 C CA . THR A 1 101 ? -0.306 7.281 14.298 1.00 96.50 101 THR A CA 1
ATOM 811 C C . THR A 1 101 ? -1.526 7.897 13.624 1.00 96.50 101 THR A C 1
ATOM 813 O O . THR A 1 101 ? -2.399 8.408 14.317 1.00 96.50 101 THR A O 1
ATOM 816 N N . TRP A 1 102 ? -1.654 7.777 12.300 1.00 95.19 102 TRP A N 1
ATOM 817 C CA . TRP A 1 102 ? -2.839 8.238 11.571 1.00 95.19 102 TRP A CA 1
ATOM 818 C C . TRP A 1 102 ? -4.128 7.543 12.041 1.00 95.19 102 TRP A C 1
ATOM 820 O O . TRP A 1 102 ? -5.138 8.197 12.324 1.00 95.19 102 TRP A O 1
ATOM 830 N N . ALA A 1 103 ? -4.087 6.213 12.175 1.00 95.06 103 ALA A N 1
ATOM 831 C CA . ALA A 1 103 ? -5.216 5.427 12.661 1.00 95.06 103 ALA A CA 1
ATOM 832 C C . ALA A 1 103 ? -5.564 5.779 14.113 1.00 95.06 103 ALA A C 1
ATOM 834 O O . ALA A 1 103 ? -6.733 5.973 14.441 1.00 95.06 103 ALA A O 1
ATOM 835 N N . PHE A 1 104 ? -4.550 5.922 14.965 1.00 96.44 104 PHE A N 1
ATOM 836 C CA . PHE A 1 104 ? -4.707 6.228 16.381 1.00 96.44 104 PHE A CA 1
ATOM 837 C C . PHE A 1 104 ? -5.327 7.605 16.591 1.00 96.44 104 PHE A C 1
ATOM 839 O O . PHE A 1 104 ? -6.293 7.721 17.343 1.00 96.44 104 PHE A O 1
ATOM 846 N N . SER A 1 105 ? -4.867 8.612 15.847 1.00 94.75 105 SER A N 1
ATOM 847 C CA . SER A 1 105 ? -5.451 9.957 15.846 1.00 94.75 105 SER A CA 1
ATOM 848 C C . SER A 1 105 ? -6.913 9.982 15.392 1.00 94.75 105 SER A C 1
ATOM 850 O O . SER A 1 105 ? -7.644 10.896 15.755 1.00 94.75 105 SER A O 1
ATOM 852 N N . THR A 1 106 ? -7.366 8.977 14.636 1.00 91.06 106 THR A N 1
ATOM 853 C CA . THR A 1 106 ? -8.767 8.859 14.203 1.00 91.06 106 THR A CA 1
ATOM 854 C C . THR A 1 106 ? -9.610 8.050 15.195 1.00 91.06 106 THR A C 1
ATOM 856 O O . THR A 1 106 ? -10.727 8.437 15.538 1.00 91.06 106 THR A O 1
ATOM 859 N N . TYR A 1 107 ? -9.096 6.915 15.673 1.00 91.69 107 TYR A N 1
ATOM 860 C CA . TYR A 1 107 ? -9.847 5.985 16.517 1.00 91.69 107 TYR A CA 1
ATOM 861 C C . TYR A 1 107 ? -9.896 6.396 17.986 1.00 91.69 107 TYR A C 1
ATOM 863 O O . TYR A 1 107 ? -10.908 6.139 18.640 1.00 91.69 107 TYR A O 1
ATOM 871 N N . LEU A 1 108 ? -8.845 7.039 18.508 1.00 94.94 108 LEU A N 1
ATOM 872 C CA . LEU A 1 108 ? -8.811 7.460 19.906 1.00 94.94 108 LEU A CA 1
ATOM 873 C C . LEU A 1 108 ? -9.915 8.481 20.224 1.00 94.94 108 LEU A C 1
ATOM 875 O O . LEU A 1 108 ? -10.680 8.206 21.150 1.00 94.94 108 LEU A O 1
ATOM 879 N N . PRO A 1 109 ? -10.084 9.595 19.479 1.00 94.44 109 PRO A N 1
ATOM 880 C CA . PRO A 1 109 ? -11.144 10.558 19.778 1.00 94.44 109 PRO A CA 1
ATOM 881 C C . PRO A 1 109 ? -12.536 9.928 19.714 1.00 94.44 109 PRO A C 1
ATOM 883 O O . PRO A 1 109 ? -13.341 10.124 20.620 1.00 94.44 109 PRO A O 1
ATOM 886 N N . LEU A 1 110 ? -12.798 9.103 18.694 1.00 91.69 110 LEU A N 1
ATOM 887 C CA . LEU A 1 110 ? -14.078 8.414 18.534 1.00 91.69 110 LEU A CA 1
ATOM 888 C C . LEU A 1 110 ? -14.394 7.515 19.739 1.00 91.69 110 LEU A C 1
ATOM 890 O O . LEU A 1 110 ? -15.481 7.591 20.309 1.00 91.69 110 LEU A O 1
ATOM 894 N N . ASN A 1 111 ? -13.435 6.684 20.152 1.00 92.06 111 ASN A N 1
ATOM 895 C CA . ASN A 1 111 ? -13.622 5.777 21.282 1.00 92.06 111 ASN A CA 1
ATOM 896 C C . ASN A 1 111 ? -13.716 6.524 22.621 1.00 92.06 111 ASN A C 1
ATOM 898 O O . ASN A 1 111 ? -14.457 6.091 23.504 1.00 92.06 111 ASN A O 1
ATOM 902 N N . LEU A 1 112 ? -13.000 7.643 22.781 1.00 92.62 112 LEU A N 1
ATOM 903 C CA . LEU A 1 112 ? -13.088 8.480 23.979 1.00 92.62 112 LEU A CA 1
ATOM 904 C C . LEU A 1 112 ? -14.447 9.173 24.091 1.00 92.62 112 LEU A C 1
ATOM 906 O O . LEU A 1 112 ? -15.040 9.124 25.163 1.00 92.62 112 LEU A O 1
ATOM 910 N N . ILE A 1 113 ? -14.984 9.741 23.006 1.00 93.44 113 ILE A N 1
ATOM 911 C CA . ILE A 1 113 ? -16.322 10.363 23.000 1.00 93.44 113 ILE A CA 1
ATOM 912 C C . ILE A 1 113 ? -17.385 9.357 23.456 1.00 93.44 113 ILE A C 1
ATOM 914 O O . ILE A 1 113 ? -18.224 9.670 24.301 1.00 93.44 113 ILE A O 1
ATOM 918 N N . LEU A 1 114 ? -17.321 8.121 22.954 1.00 89.06 114 LEU A N 1
ATOM 919 C CA . LEU A 1 114 ? -18.241 7.059 23.363 1.00 89.06 114 LEU A CA 1
ATOM 920 C C . LEU A 1 114 ? -18.076 6.681 24.843 1.00 89.06 114 LEU A C 1
ATOM 922 O O . LEU A 1 114 ? -19.071 6.444 25.527 1.00 89.06 114 LEU A O 1
ATOM 926 N N . ALA A 1 115 ? -16.842 6.656 25.354 1.00 90.44 115 ALA A N 1
ATOM 927 C CA . ALA A 1 115 ? -16.567 6.374 26.762 1.00 90.44 115 ALA A CA 1
ATOM 928 C C . ALA A 1 115 ? -17.003 7.513 27.702 1.00 90.44 115 ALA A C 1
ATOM 930 O O . ALA A 1 115 ? -17.403 7.246 28.833 1.00 90.44 115 ALA A O 1
ATOM 931 N N . LEU A 1 116 ? -16.968 8.767 27.241 1.00 90.12 116 LEU A N 1
ATOM 932 C CA . LEU A 1 116 ? -17.405 9.936 28.009 1.00 90.12 116 LEU A CA 1
ATOM 933 C C . LEU A 1 116 ? -18.924 9.989 28.214 1.00 90.12 116 LEU A C 1
ATOM 935 O O . LEU A 1 116 ? -19.377 10.667 29.130 1.00 90.12 116 LEU A O 1
ATOM 939 N N . ARG A 1 117 ? -19.712 9.241 27.428 1.00 89.25 117 ARG A N 1
ATOM 940 C CA . ARG A 1 117 ? -21.168 9.137 27.625 1.00 89.25 117 ARG A CA 1
ATOM 941 C C . ARG A 1 117 ? -21.537 8.518 28.978 1.00 89.25 117 ARG A C 1
ATOM 943 O O . ARG A 1 117 ? -22.564 8.878 29.532 1.00 89.25 117 ARG A O 1
ATOM 950 N N . ASN A 1 118 ? -20.710 7.604 29.491 1.00 85.69 118 ASN A N 1
ATOM 951 C CA . ASN A 1 118 ? -20.835 6.995 30.819 1.00 85.69 118 ASN A CA 1
ATOM 952 C C . ASN A 1 118 ? -19.425 6.841 31.423 1.00 85.69 118 ASN A C 1
ATOM 954 O O . ASN A 1 118 ? -18.820 5.766 31.318 1.00 85.69 118 ASN A O 1
ATOM 958 N N . PRO A 1 119 ? -18.863 7.918 32.000 1.00 84.06 119 PRO A N 1
ATOM 959 C CA . PRO A 1 119 ? -17.447 7.982 32.329 1.00 84.06 119 PRO A CA 1
ATOM 960 C C . PRO A 1 119 ? -17.088 7.009 33.458 1.00 84.06 119 PRO A C 1
ATOM 962 O O . PRO A 1 119 ? -17.566 7.104 34.585 1.00 84.06 119 PRO A O 1
ATOM 965 N N . ASN A 1 120 ? -16.199 6.064 33.153 1.00 93.00 120 ASN A N 1
ATOM 966 C CA . ASN A 1 120 ? -15.636 5.111 34.107 1.00 93.00 120 ASN A CA 1
ATOM 967 C C . ASN A 1 120 ? -14.168 4.844 33.739 1.00 93.00 120 ASN A C 1
ATOM 969 O O . ASN A 1 120 ? -13.846 4.700 32.559 1.00 93.00 120 ASN A O 1
ATOM 973 N N . LYS A 1 121 ? -13.276 4.698 34.732 1.00 91.06 121 LYS A N 1
ATOM 974 C CA . LYS A 1 121 ? -11.870 4.291 34.522 1.00 91.06 121 LYS A CA 1
ATOM 975 C C . LYS A 1 121 ? -11.764 3.047 33.633 1.00 91.06 121 LYS A C 1
ATOM 977 O O . LYS A 1 121 ? -10.930 3.001 32.734 1.00 91.06 121 LYS A O 1
ATOM 982 N N . ARG A 1 122 ? -12.649 2.061 33.831 1.00 91.69 122 ARG A N 1
ATOM 983 C CA . ARG A 1 122 ? -12.700 0.846 32.997 1.00 91.69 122 ARG A CA 1
ATOM 984 C C . ARG A 1 122 ? -13.087 1.149 31.548 1.00 91.69 122 ARG A C 1
ATOM 986 O O . ARG A 1 122 ? -12.491 0.580 30.639 1.00 91.69 122 ARG A O 1
ATOM 993 N N . ALA A 1 123 ? -14.039 2.058 31.330 1.00 91.31 123 ALA A N 1
ATOM 994 C CA . ALA A 1 123 ? -14.470 2.467 29.994 1.00 91.31 123 ALA A CA 1
ATOM 995 C C . ALA A 1 123 ? -13.362 3.231 29.250 1.00 91.31 123 ALA A C 1
ATOM 997 O O . ALA A 1 123 ? -13.112 2.952 28.080 1.00 91.31 123 ALA A O 1
ATOM 998 N N . LEU A 1 124 ? -12.635 4.117 29.940 1.00 92.25 124 LEU A N 1
ATOM 999 C CA . LEU A 1 124 ? -11.494 4.846 29.376 1.00 92.25 124 LEU A CA 1
ATOM 1000 C C . LEU A 1 124 ? -10.327 3.911 29.022 1.00 92.25 124 LEU A C 1
ATOM 1002 O O . LEU A 1 124 ? -9.792 3.981 27.917 1.00 92.25 124 LEU A O 1
ATOM 1006 N N . LEU A 1 125 ? -9.970 2.981 29.917 1.00 92.94 125 LEU A N 1
ATOM 1007 C CA . LEU A 1 125 ? -8.942 1.969 29.641 1.00 92.94 125 LEU A CA 1
ATOM 1008 C C . LEU A 1 125 ? -9.337 1.064 28.470 1.00 92.94 125 LEU A C 1
ATOM 1010 O O . LEU A 1 125 ? -8.502 0.738 27.624 1.00 92.94 125 LEU A O 1
ATOM 1014 N N . HIS A 1 126 ? -10.613 0.680 28.391 1.00 91.56 126 HIS A N 1
ATOM 1015 C CA . HIS A 1 126 ? -11.138 -0.076 27.261 1.00 91.56 126 HIS A CA 1
ATOM 1016 C C . HIS A 1 126 ? -11.051 0.726 25.956 1.00 91.56 126 HIS A C 1
ATOM 1018 O O . HIS A 1 126 ? -10.575 0.193 24.955 1.00 91.56 126 HIS A O 1
ATOM 1024 N N . ALA A 1 127 ? -11.447 2.002 25.961 1.00 93.12 127 ALA A N 1
ATOM 1025 C CA . ALA A 1 127 ? -11.354 2.887 24.801 1.00 93.12 127 ALA A CA 1
ATOM 1026 C C . ALA A 1 127 ? -9.910 3.028 24.303 1.00 93.12 127 ALA A C 1
ATOM 1028 O O . ALA A 1 127 ? -9.657 2.884 23.105 1.00 93.12 127 ALA A O 1
ATOM 1029 N N . LEU A 1 128 ? -8.949 3.220 25.211 1.00 94.94 128 LEU A N 1
ATOM 1030 C CA . LEU A 1 128 ? -7.530 3.285 24.868 1.00 94.94 128 LEU A CA 1
ATOM 1031 C C . LEU A 1 128 ? -7.031 1.956 24.283 1.00 94.94 128 LEU A C 1
ATOM 1033 O O . LEU A 1 128 ? -6.475 1.936 23.187 1.00 94.94 128 LEU A O 1
ATOM 1037 N N . LYS A 1 129 ? -7.283 0.830 24.965 1.00 94.25 129 LYS A N 1
ATOM 1038 C CA . LYS A 1 129 ? -6.863 -0.507 24.509 1.00 94.25 129 LYS A CA 1
ATOM 1039 C C . LYS A 1 129 ? -7.480 -0.876 23.158 1.00 94.25 129 LYS A C 1
ATOM 1041 O O . LYS A 1 129 ? -6.808 -1.476 22.321 1.00 94.25 129 LYS A O 1
ATOM 1046 N N . SER A 1 130 ? -8.747 -0.521 22.946 1.00 92.25 130 SER A N 1
ATOM 1047 C CA . SER A 1 130 ? -9.455 -0.699 21.676 1.00 92.25 130 SER A CA 1
ATOM 1048 C C . SER A 1 130 ? -8.799 0.127 20.567 1.00 92.25 130 SER A C 1
ATOM 1050 O O . SER A 1 130 ? -8.433 -0.415 19.526 1.00 92.25 130 SER A O 1
ATOM 1052 N N . SER A 1 131 ? -8.533 1.410 20.831 1.00 95.12 131 SER A N 1
ATOM 1053 C CA . SER A 1 131 ? -7.890 2.319 19.873 1.00 95.12 131 SER A CA 1
ATOM 1054 C C . SER A 1 131 ? -6.490 1.853 19.487 1.00 95.12 131 SER A C 1
ATOM 1056 O O . SER A 1 131 ? -6.176 1.809 18.300 1.00 95.12 131 SER A O 1
ATOM 1058 N N . ILE A 1 132 ? -5.664 1.447 20.458 1.00 96.19 132 ILE A N 1
ATOM 1059 C CA . ILE A 1 132 ? -4.319 0.907 20.203 1.00 96.19 132 ILE A CA 1
ATOM 1060 C C . ILE A 1 132 ? -4.408 -0.343 19.328 1.00 96.19 132 ILE A C 1
ATOM 1062 O O . ILE A 1 132 ? -3.691 -0.439 18.336 1.00 96.19 132 ILE A O 1
ATOM 1066 N N . ARG A 1 133 ? -5.307 -1.283 19.647 1.00 95.81 133 ARG A N 1
ATOM 1067 C CA . ARG A 1 133 ? -5.452 -2.529 18.882 1.00 95.81 133 ARG A CA 1
ATOM 1068 C C . ARG A 1 133 ? -5.889 -2.279 17.441 1.00 95.81 133 ARG A C 1
ATOM 1070 O O . ARG A 1 133 ? -5.233 -2.769 16.525 1.00 95.81 133 ARG A O 1
ATOM 1077 N N . SER A 1 134 ? -6.940 -1.487 17.226 1.00 94.00 134 SER A N 1
ATOM 1078 C CA . SER A 1 134 ? -7.411 -1.180 15.870 1.00 94.00 134 SER A CA 1
ATOM 1079 C C . SER A 1 134 ? -6.385 -0.372 15.067 1.00 94.00 134 SER A C 1
ATOM 1081 O O . SER A 1 134 ? -6.269 -0.549 13.853 1.00 94.00 134 SER A O 1
ATOM 1083 N N . SER A 1 135 ? -5.590 0.469 15.732 1.00 96.25 135 SER A N 1
ATOM 1084 C CA . SER A 1 135 ? -4.488 1.199 15.091 1.00 96.25 135 SER A CA 1
ATOM 1085 C C . SER A 1 135 ? -3.319 0.279 14.746 1.00 96.25 135 SER A C 1
ATOM 1087 O O . SER A 1 135 ? -2.755 0.392 13.660 1.00 96.25 135 SER A O 1
ATOM 1089 N N . ALA A 1 136 ? -2.993 -0.680 15.618 1.00 97.00 136 ALA A N 1
ATOM 1090 C CA . ALA A 1 136 ? -1.980 -1.703 15.369 1.00 97.00 136 ALA A CA 1
ATOM 1091 C C . ALA A 1 136 ? -2.373 -2.619 14.205 1.00 97.00 136 ALA A C 1
ATOM 1093 O O . ALA A 1 136 ? -1.527 -2.910 13.361 1.00 97.00 136 ALA A O 1
ATOM 1094 N N . LEU A 1 137 ? -3.651 -3.008 14.106 1.00 96.31 137 LEU A N 1
ATOM 1095 C CA . LEU A 1 137 ? -4.190 -3.725 12.950 1.00 96.31 137 LEU A CA 1
ATOM 1096 C C . LEU A 1 137 ? -3.911 -2.961 11.650 1.00 96.31 137 LEU A C 1
ATOM 1098 O O . LEU A 1 137 ? -3.357 -3.529 10.708 1.00 96.31 137 LEU A O 1
ATOM 1102 N N . LEU A 1 138 ? -4.307 -1.687 11.586 1.00 95.44 138 LEU A N 1
ATOM 1103 C CA . LEU A 1 138 ? -4.209 -0.901 10.357 1.00 95.44 138 LEU A CA 1
ATOM 1104 C C . LEU A 1 138 ? -2.759 -0.559 10.000 1.00 95.44 138 LEU A C 1
ATOM 1106 O O . LEU A 1 138 ? -2.364 -0.718 8.846 1.00 95.44 138 LEU A O 1
ATOM 1110 N N . GLY A 1 139 ? -1.949 -0.158 10.982 1.00 96.69 139 GLY A N 1
ATOM 1111 C CA . GLY A 1 139 ? -0.515 0.052 10.792 1.00 96.69 139 GLY A CA 1
ATOM 1112 C C . GLY A 1 139 ? 0.165 -1.212 10.268 1.00 96.69 139 GLY A C 1
ATOM 1113 O O . GLY A 1 139 ? 0.875 -1.157 9.263 1.00 96.69 139 GLY A O 1
ATOM 1114 N N . SER A 1 140 ? -0.117 -2.370 10.877 1.00 97.69 140 SER A N 1
ATOM 1115 C CA . SER A 1 140 ? 0.437 -3.661 10.444 1.00 97.69 140 SER A CA 1
ATOM 1116 C C . SER A 1 140 ? -0.059 -4.065 9.062 1.00 97.69 140 SER A C 1
ATOM 1118 O O . SER A 1 140 ? 0.727 -4.563 8.266 1.00 97.69 140 SER A O 1
ATOM 1120 N N . PHE A 1 141 ? -1.329 -3.808 8.731 1.00 97.25 141 PHE A N 1
ATOM 1121 C CA . PHE A 1 141 ? -1.866 -4.037 7.388 1.00 97.25 141 PHE A CA 1
ATOM 1122 C C . PHE A 1 141 ? -1.056 -3.276 6.331 1.00 97.25 141 PHE A C 1
ATOM 1124 O O . PHE A 1 141 ? -0.634 -3.858 5.334 1.00 97.25 141 PHE A O 1
ATOM 1131 N N . ILE A 1 142 ? -0.800 -1.985 6.562 1.00 96.75 142 ILE A N 1
ATOM 1132 C CA . ILE A 1 142 ? -0.029 -1.141 5.642 1.00 96.75 142 ILE A CA 1
ATOM 1133 C C . ILE A 1 142 ? 1.420 -1.640 5.559 1.00 96.75 142 ILE A C 1
ATOM 1135 O O . ILE A 1 142 ? 1.930 -1.848 4.460 1.00 96.75 142 ILE A O 1
ATOM 1139 N N . ALA A 1 143 ? 2.075 -1.868 6.698 1.00 97.06 143 ALA A N 1
ATOM 1140 C CA . ALA A 1 143 ? 3.464 -2.322 6.745 1.00 97.06 143 ALA A CA 1
ATOM 1141 C C . ALA A 1 143 ? 3.662 -3.660 6.018 1.00 97.06 143 ALA A C 1
ATOM 1143 O O . ALA A 1 143 ? 4.542 -3.776 5.168 1.00 97.06 143 ALA A O 1
ATOM 1144 N N . LEU A 1 144 ? 2.801 -4.644 6.291 1.00 97.88 144 LEU A N 1
ATOM 1145 C CA . LEU A 1 144 ? 2.823 -5.956 5.647 1.00 97.88 144 LEU A CA 1
ATOM 1146 C C . LEU A 1 144 ? 2.511 -5.878 4.148 1.00 97.88 144 LEU A C 1
ATOM 1148 O O . LEU A 1 144 ? 3.079 -6.648 3.378 1.00 97.88 144 LEU A O 1
ATOM 1152 N N . PHE A 1 145 ? 1.659 -4.944 3.715 1.00 97.38 145 PHE A N 1
ATOM 1153 C CA . PHE A 1 145 ? 1.388 -4.729 2.292 1.00 97.38 145 PHE A CA 1
ATOM 1154 C C . PHE A 1 145 ? 2.645 -4.266 1.547 1.00 97.38 145 PHE A C 1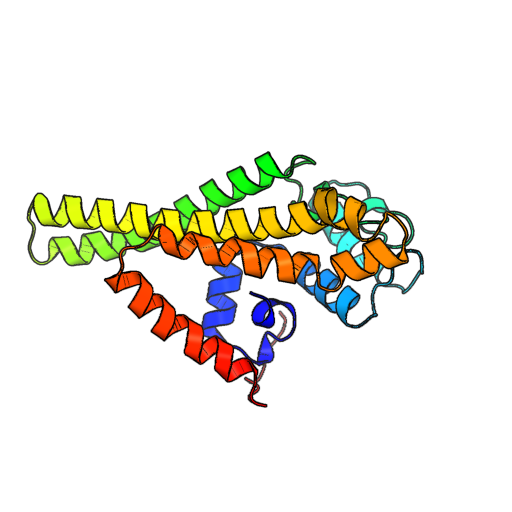
ATOM 1156 O O . PHE A 1 145 ? 3.050 -4.897 0.569 1.00 97.38 145 PHE A O 1
ATOM 1163 N N . TYR A 1 146 ? 3.305 -3.213 2.039 1.00 96.12 146 TYR A N 1
ATOM 1164 C CA . TYR A 1 146 ? 4.551 -2.711 1.448 1.00 96.12 146 TYR A CA 1
ATOM 1165 C C . TYR A 1 146 ? 5.690 -3.724 1.553 1.00 96.12 146 TYR A C 1
ATOM 1167 O O . TYR A 1 146 ? 6.421 -3.935 0.584 1.00 96.12 146 TYR A O 1
ATOM 1175 N N . TYR A 1 147 ? 5.821 -4.391 2.701 1.00 97.12 147 TYR A N 1
ATOM 1176 C CA . TYR A 1 147 ? 6.840 -5.414 2.885 1.00 97.12 147 TYR A CA 1
ATOM 1177 C C . TYR A 1 147 ? 6.614 -6.606 1.953 1.00 97.12 147 TYR A C 1
ATOM 1179 O O . TYR A 1 147 ? 7.561 -7.061 1.327 1.00 97.12 147 TYR A O 1
ATOM 1187 N N . GLY A 1 148 ? 5.371 -7.066 1.778 1.00 97.56 148 GLY A N 1
ATOM 1188 C CA . GLY A 1 148 ? 5.030 -8.143 0.845 1.00 97.56 148 GLY A CA 1
ATOM 1189 C C . GLY A 1 148 ? 5.342 -7.796 -0.615 1.00 97.56 148 GLY A C 1
ATOM 1190 O O . GLY A 1 148 ? 5.834 -8.656 -1.351 1.00 97.56 148 GLY A O 1
ATOM 1191 N N . ILE A 1 149 ? 5.138 -6.537 -1.022 1.00 97.06 149 ILE A N 1
ATOM 1192 C CA . ILE A 1 149 ? 5.577 -6.029 -2.333 1.00 97.06 149 ILE A CA 1
ATOM 1193 C C . ILE A 1 149 ? 7.100 -6.140 -2.451 1.00 97.06 149 ILE A C 1
ATOM 1195 O O . ILE A 1 149 ? 7.600 -6.755 -3.390 1.00 97.06 149 ILE A O 1
ATOM 1199 N N . CYS A 1 150 ? 7.845 -5.596 -1.489 1.00 96.44 150 CYS A N 1
ATOM 1200 C CA . CYS A 1 150 ? 9.310 -5.590 -1.522 1.00 96.44 150 CYS A CA 1
ATOM 1201 C C . CYS A 1 150 ? 9.908 -6.998 -1.428 1.00 96.44 150 CYS A C 1
ATOM 1203 O O . CYS A 1 150 ? 10.900 -7.305 -2.081 1.00 96.44 150 CYS A O 1
ATOM 1205 N N . LEU A 1 151 ? 9.277 -7.884 -0.662 1.00 96.25 151 LEU A N 1
ATOM 1206 C CA . LEU A 1 151 ? 9.675 -9.276 -0.522 1.00 96.25 151 LEU A CA 1
ATOM 1207 C C . LEU A 1 151 ? 9.584 -10.007 -1.866 1.00 96.25 151 LEU A C 1
ATOM 1209 O O . LEU A 1 151 ? 10.523 -10.708 -2.244 1.00 96.25 151 LEU A O 1
ATOM 1213 N N . ALA A 1 152 ? 8.498 -9.799 -2.615 1.00 97.12 152 ALA A N 1
ATOM 1214 C CA . ALA A 1 152 ? 8.353 -10.341 -3.962 1.00 97.12 152 ALA A CA 1
ATOM 1215 C C . ALA A 1 152 ? 9.343 -9.708 -4.950 1.00 97.12 152 ALA A C 1
ATOM 1217 O O . ALA A 1 152 ? 9.938 -10.433 -5.735 1.00 97.12 152 ALA A O 1
ATOM 1218 N N . ARG A 1 153 ? 9.561 -8.390 -4.891 1.00 96.19 153 ARG A N 1
ATOM 1219 C CA . ARG A 1 153 ? 10.440 -7.667 -5.829 1.00 96.19 153 ARG A CA 1
ATOM 1220 C C . ARG A 1 153 ? 11.922 -7.953 -5.633 1.00 96.19 153 ARG A C 1
ATOM 1222 O O . ARG A 1 153 ? 12.631 -8.163 -6.607 1.00 96.19 153 ARG A O 1
ATOM 1229 N N . SER A 1 154 ? 12.380 -7.978 -4.387 1.00 94.00 154 SER A N 1
ATOM 1230 C CA . SER A 1 154 ? 13.809 -7.882 -4.073 1.00 94.00 154 SER A CA 1
ATOM 1231 C C . SER A 1 154 ? 14.403 -9.167 -3.499 1.00 94.00 154 SER A C 1
ATOM 1233 O O . SER A 1 154 ? 15.622 -9.287 -3.429 1.00 94.00 154 SER A O 1
ATOM 1235 N N . ARG A 1 155 ? 13.580 -10.127 -3.049 1.00 94.12 155 ARG A N 1
ATOM 1236 C CA . ARG A 1 155 ? 14.075 -11.351 -2.386 1.00 94.12 155 ARG A CA 1
ATOM 1237 C C . ARG A 1 155 ? 13.544 -12.632 -3.003 1.00 94.12 155 ARG A C 1
ATOM 1239 O O . ARG A 1 155 ? 14.325 -13.431 -3.501 1.00 94.12 155 ARG A O 1
ATOM 1246 N N . ILE A 1 156 ? 12.235 -12.848 -2.938 1.00 95.88 156 ILE A N 1
ATOM 1247 C CA . ILE A 1 156 ? 11.612 -14.115 -3.331 1.00 95.88 156 ILE A CA 1
ATOM 1248 C C . ILE A 1 156 ? 11.473 -14.198 -4.852 1.00 95.88 156 ILE A C 1
ATOM 1250 O O . ILE A 1 156 ? 11.881 -15.192 -5.445 1.00 95.88 156 ILE A O 1
ATOM 1254 N N . GLY A 1 157 ? 10.953 -13.152 -5.498 1.00 94.19 157 GLY A N 1
ATOM 1255 C CA . GLY A 1 157 ? 10.724 -13.149 -6.945 1.00 94.19 157 GLY A CA 1
ATOM 1256 C C . GLY A 1 157 ? 11.999 -13.375 -7.756 1.00 94.19 157 GLY A C 1
ATOM 1257 O O . GLY A 1 157 ? 12.005 -14.317 -8.544 1.00 94.19 157 GLY A O 1
ATOM 1258 N N . PRO A 1 158 ? 13.096 -12.627 -7.527 1.00 94.81 158 PRO A N 1
ATOM 1259 C CA . PRO A 1 158 ? 14.349 -12.838 -8.254 1.00 94.81 158 PRO A CA 1
ATOM 1260 C C . PRO A 1 158 ? 14.941 -14.242 -8.088 1.00 94.81 158 PRO A C 1
ATOM 1262 O O . PRO A 1 158 ? 15.559 -14.759 -9.012 1.00 94.81 158 PRO A O 1
ATOM 1265 N N . ARG A 1 159 ? 14.732 -14.884 -6.928 1.00 95.56 159 ARG A N 1
ATOM 1266 C CA . ARG A 1 159 ? 15.211 -16.252 -6.662 1.00 95.56 159 ARG A CA 1
ATOM 1267 C C . ARG A 1 159 ? 14.378 -17.328 -7.359 1.00 95.56 159 ARG A C 1
ATOM 1269 O O . ARG A 1 159 ? 14.923 -18.369 -7.693 1.00 95.56 159 ARG A O 1
ATOM 1276 N N . ILE A 1 160 ? 13.078 -17.095 -7.551 1.00 95.44 160 ILE A N 1
ATOM 1277 C CA . ILE A 1 160 ? 12.153 -18.081 -8.137 1.00 95.44 160 ILE A CA 1
ATOM 1278 C C . ILE A 1 160 ? 11.994 -17.883 -9.650 1.00 95.44 160 ILE A C 1
ATOM 1280 O O . ILE A 1 160 ? 11.976 -18.851 -10.401 1.00 95.44 160 ILE A O 1
ATOM 1284 N N . LEU A 1 161 ? 11.846 -16.636 -10.102 1.00 94.75 161 LEU A N 1
ATOM 1285 C CA . LEU A 1 161 ? 11.547 -16.278 -11.495 1.00 94.75 161 LEU A CA 1
ATOM 1286 C C . LEU A 1 161 ? 12.781 -15.796 -12.271 1.00 94.75 161 LEU A C 1
ATOM 1288 O O . LEU A 1 161 ? 12.711 -15.660 -13.492 1.00 94.75 161 LEU A O 1
ATOM 1292 N N . GLY A 1 162 ? 13.893 -15.545 -11.577 1.00 94.44 162 GLY A N 1
ATOM 1293 C CA . GLY A 1 162 ? 15.126 -15.004 -12.143 1.00 94.44 162 GLY A CA 1
ATOM 1294 C C . GLY A 1 162 ? 15.174 -13.474 -12.172 1.00 94.44 162 GLY A C 1
ATOM 1295 O O . GLY A 1 162 ? 14.244 -12.780 -11.762 1.00 94.44 162 GLY A O 1
ATOM 1296 N N . THR A 1 163 ? 16.291 -12.949 -12.675 1.00 94.75 163 THR A N 1
ATOM 1297 C CA . THR A 1 163 ? 16.605 -11.510 -12.766 1.00 94.75 163 THR A CA 1
ATOM 1298 C C . THR A 1 163 ? 16.487 -10.951 -14.186 1.00 94.75 163 THR A C 1
ATOM 1300 O O . THR A 1 163 ? 16.916 -9.832 -14.453 1.00 94.75 163 THR A O 1
ATOM 1303 N N . SER A 1 164 ? 15.921 -11.720 -15.122 1.00 96.69 164 SER A N 1
ATOM 1304 C CA . SER A 1 164 ? 15.727 -11.260 -16.498 1.00 96.69 164 SER A CA 1
ATOM 1305 C C . SER A 1 164 ? 14.722 -10.107 -16.568 1.00 96.69 164 SER A C 1
ATOM 1307 O O . SER A 1 164 ? 13.831 -9.983 -15.725 1.00 96.69 164 SER A O 1
ATOM 1309 N N . THR A 1 165 ? 14.810 -9.290 -17.617 1.00 96.12 165 THR A N 1
ATOM 1310 C CA . THR A 1 165 ? 13.872 -8.179 -17.864 1.00 96.12 165 THR A CA 1
ATOM 1311 C C . THR A 1 165 ? 12.414 -8.654 -17.871 1.00 96.12 165 THR A C 1
ATOM 1313 O O . THR A 1 165 ? 11.545 -8.037 -17.255 1.00 96.12 165 THR A O 1
ATOM 1316 N N . VAL A 1 166 ? 12.157 -9.816 -18.479 1.00 96.00 166 VAL A N 1
ATOM 1317 C CA . VAL A 1 166 ? 10.841 -10.470 -18.517 1.00 96.00 166 VAL A CA 1
ATOM 1318 C C . VAL A 1 166 ? 10.377 -10.901 -17.122 1.00 96.00 166 VAL A C 1
ATOM 1320 O O . VAL A 1 166 ? 9.197 -10.751 -16.796 1.00 96.00 166 VAL A O 1
ATOM 1323 N N . ALA A 1 167 ? 11.276 -11.422 -16.282 1.00 96.81 167 ALA A N 1
ATOM 1324 C CA . ALA A 1 167 ? 10.952 -11.800 -14.908 1.00 96.81 167 ALA A CA 1
ATOM 1325 C C . ALA A 1 167 ? 10.622 -10.569 -14.052 1.00 96.81 167 ALA A C 1
ATOM 1327 O O . ALA A 1 167 ? 9.571 -10.539 -13.410 1.00 96.81 167 ALA A O 1
ATOM 1328 N N . CYS A 1 168 ? 11.446 -9.520 -14.121 1.00 96.56 168 CYS A N 1
ATOM 1329 C CA . CYS A 1 168 ? 11.195 -8.238 -13.460 1.00 96.56 168 CYS A CA 1
ATOM 1330 C C . CYS A 1 168 ? 9.848 -7.636 -13.889 1.00 96.56 168 CYS A C 1
ATOM 1332 O O . CYS A 1 168 ? 9.063 -7.214 -13.038 1.00 96.56 168 CYS A O 1
ATOM 1334 N N . GLN A 1 169 ? 9.525 -7.684 -15.188 1.00 96.94 169 GLN A N 1
ATOM 1335 C CA . GLN A 1 169 ? 8.234 -7.222 -15.706 1.00 96.94 169 GLN A CA 1
ATOM 1336 C C . GLN A 1 169 ? 7.073 -8.038 -15.128 1.00 96.94 169 GLN A C 1
ATOM 1338 O O . GLN A 1 169 ? 6.077 -7.465 -14.688 1.00 96.94 169 GLN A O 1
ATOM 1343 N N . LYS A 1 170 ? 7.173 -9.374 -15.096 1.00 96.69 170 LYS A N 1
ATOM 1344 C CA . LYS A 1 170 ? 6.143 -10.238 -14.487 1.00 96.69 170 LYS A CA 1
ATOM 1345 C C . LYS A 1 170 ? 5.946 -9.929 -13.004 1.00 96.69 170 LYS A C 1
ATOM 1347 O O . LYS A 1 170 ? 4.813 -9.949 -12.520 1.00 96.69 170 LYS A O 1
ATOM 1352 N N . ILE A 1 171 ? 7.028 -9.624 -12.289 1.00 97.25 171 ILE A N 1
ATOM 1353 C CA . ILE A 1 171 ? 6.955 -9.286 -10.871 1.00 97.25 171 ILE A CA 1
ATOM 1354 C C . ILE A 1 171 ? 6.207 -7.963 -10.665 1.00 97.25 171 ILE A C 1
ATOM 1356 O O . ILE A 1 171 ? 5.223 -7.934 -9.921 1.00 97.25 171 ILE A O 1
ATOM 1360 N N . ASP A 1 172 ? 6.606 -6.905 -11.370 1.00 96.12 172 ASP A N 1
ATOM 1361 C CA . ASP A 1 172 ? 6.065 -5.555 -11.166 1.00 96.12 172 ASP A CA 1
ATOM 1362 C C . ASP A 1 172 ? 4.694 -5.313 -11.820 1.00 96.12 172 ASP A C 1
ATOM 1364 O O . ASP A 1 172 ? 3.921 -4.477 -11.353 1.00 96.12 172 ASP A O 1
ATOM 1368 N N . SER A 1 173 ? 4.320 -6.104 -12.830 1.00 95.12 173 SER A N 1
ATOM 1369 C CA . SER A 1 173 ? 2.989 -6.051 -13.467 1.00 95.12 173 SER A CA 1
ATOM 1370 C C . SER A 1 173 ? 1.864 -6.706 -12.647 1.00 95.12 173 SER A C 1
ATOM 1372 O O . S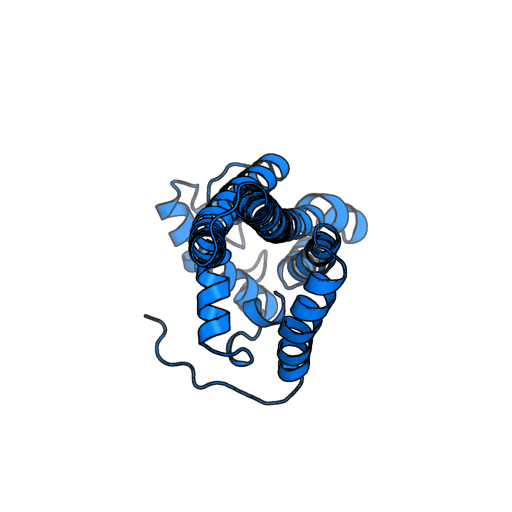ER A 1 173 ? 0.679 -6.579 -12.989 1.00 95.12 173 SER A O 1
ATOM 1374 N N . GLY A 1 174 ? 2.182 -7.403 -11.549 1.00 95.88 174 GLY A N 1
ATOM 1375 C CA . GLY A 1 174 ? 1.137 -7.954 -10.687 1.00 95.88 174 GLY A CA 1
ATOM 1376 C C . GLY A 1 174 ? 1.581 -8.828 -9.526 1.00 95.88 174 GLY A C 1
ATOM 1377 O O . GLY A 1 174 ? 0.951 -8.762 -8.472 1.00 95.88 174 GLY A O 1
ATOM 1378 N N . ILE A 1 175 ? 2.633 -9.639 -9.664 1.00 97.19 175 ILE A N 1
ATOM 1379 C CA . ILE A 1 175 ? 3.006 -10.598 -8.604 1.00 97.19 175 ILE A CA 1
ATOM 1380 C C . ILE A 1 175 ? 3.384 -9.864 -7.313 1.00 97.19 175 ILE A C 1
ATOM 1382 O O . ILE A 1 175 ? 3.007 -10.304 -6.227 1.00 97.19 175 ILE A O 1
ATOM 1386 N N . CYS A 1 176 ? 4.048 -8.710 -7.410 1.00 96.69 176 CYS A N 1
ATOM 1387 C CA . CYS A 1 176 ? 4.389 -7.906 -6.243 1.00 96.69 176 CYS A CA 1
ATOM 1388 C C . CYS A 1 176 ? 3.138 -7.427 -5.486 1.00 96.69 176 CYS A C 1
ATOM 1390 O O . CYS A 1 176 ? 3.070 -7.544 -4.262 1.00 96.69 176 CYS A O 1
ATOM 1392 N N . ILE A 1 177 ? 2.100 -6.989 -6.206 1.00 97.56 177 ILE A N 1
ATOM 1393 C CA . ILE A 1 177 ? 0.827 -6.568 -5.614 1.00 97.56 177 ILE A CA 1
ATOM 1394 C C . ILE A 1 177 ? 0.054 -7.760 -5.053 1.00 97.56 177 ILE A C 1
ATOM 1396 O O . ILE A 1 177 ? -0.523 -7.646 -3.971 1.00 97.56 177 ILE A O 1
ATOM 1400 N N . ALA A 1 178 ? 0.058 -8.907 -5.737 1.00 97.44 178 ALA A N 1
ATOM 1401 C CA . ALA A 1 178 ? -0.558 -10.136 -5.236 1.00 97.44 178 ALA A CA 1
ATOM 1402 C C . ALA A 1 178 ? 0.091 -10.582 -3.916 1.00 97.44 178 ALA A C 1
ATOM 1404 O O . ALA A 1 178 ? -0.618 -10.859 -2.950 1.00 97.44 178 ALA A O 1
ATOM 1405 N N . SER A 1 179 ? 1.425 -10.557 -3.849 1.00 97.81 179 SER A N 1
ATOM 1406 C CA . SER A 1 179 ? 2.196 -10.842 -2.635 1.00 97.81 179 SER A CA 1
ATOM 1407 C C . SER A 1 179 ? 1.837 -9.879 -1.503 1.00 97.81 179 SER A C 1
ATOM 1409 O O . SER A 1 179 ? 1.469 -10.315 -0.414 1.00 97.81 179 SER A O 1
ATOM 1411 N N . GLY A 1 180 ? 1.830 -8.568 -1.773 1.00 97.44 180 GLY A N 1
ATOM 1412 C CA . GLY A 1 180 ? 1.378 -7.567 -0.804 1.00 97.44 180 GLY A CA 1
ATOM 1413 C C . GLY A 1 180 ? -0.028 -7.860 -0.273 1.00 97.44 180 GLY A C 1
ATOM 1414 O O . GLY A 1 180 ? -0.242 -7.828 0.937 1.00 97.44 180 GLY A O 1
ATOM 1415 N N . CYS A 1 181 ? -0.975 -8.205 -1.154 1.00 96.81 181 CYS A N 1
ATOM 1416 C CA . CYS A 1 181 ? -2.345 -8.565 -0.770 1.00 96.81 181 CYS A CA 1
ATOM 1417 C C . CYS A 1 181 ? -2.406 -9.818 0.115 1.00 96.81 181 CYS A C 1
ATOM 1419 O O . CYS A 1 181 ? -3.171 -9.843 1.078 1.00 96.81 181 CYS A O 1
ATOM 1421 N N . ALA A 1 182 ? -1.627 -10.850 -0.215 1.00 96.56 182 ALA A N 1
ATOM 1422 C CA . ALA A 1 182 ? -1.603 -12.103 0.530 1.00 96.56 182 ALA A CA 1
ATOM 1423 C C . ALA A 1 182 ? -1.027 -11.908 1.939 1.00 96.56 182 ALA A C 1
ATOM 1425 O O . ALA A 1 182 ? -1.584 -12.415 2.910 1.00 96.56 182 ALA A O 1
ATOM 1426 N N . VAL A 1 183 ? 0.054 -11.131 2.064 1.00 97.12 183 VAL A N 1
ATOM 1427 C CA . VAL A 1 183 ? 0.744 -10.910 3.341 1.00 97.12 183 VAL A CA 1
ATOM 1428 C C . VAL A 1 183 ? -0.031 -9.937 4.235 1.00 97.12 183 VAL A C 1
ATOM 1430 O O . VAL A 1 183 ? -0.180 -10.190 5.430 1.00 97.12 183 VAL A O 1
ATOM 1433 N N . CYS A 1 184 ? -0.593 -8.853 3.687 1.00 96.81 184 CYS A N 1
ATOM 1434 C CA . CYS A 1 184 ? -1.278 -7.844 4.502 1.00 96.81 184 CYS A CA 1
ATOM 1435 C C . CYS A 1 184 ? -2.552 -8.352 5.185 1.00 96.81 184 CYS A C 1
ATOM 1437 O O . CYS A 1 184 ? -2.906 -7.848 6.248 1.00 96.81 184 CYS A O 1
ATOM 1439 N N . GLY A 1 185 ? -3.230 -9.353 4.612 1.00 94.19 185 GLY A N 1
ATOM 1440 C CA . GLY A 1 185 ? -4.449 -9.934 5.184 1.00 94.19 185 GLY A CA 1
ATOM 1441 C C . GLY A 1 185 ? -4.246 -10.554 6.570 1.00 94.19 185 GLY A C 1
ATOM 1442 O O . GLY A 1 185 ? -5.165 -10.538 7.386 1.00 94.19 185 GLY A O 1
ATOM 1443 N N . TRP A 1 186 ? -3.032 -11.022 6.876 1.00 96.00 186 TRP A N 1
ATOM 1444 C CA . TRP A 1 186 ? -2.696 -11.634 8.164 1.00 96.00 186 TRP A CA 1
ATOM 1445 C C . TRP A 1 186 ? -2.710 -10.652 9.337 1.00 96.00 186 TRP A C 1
ATOM 1447 O O . TRP A 1 186 ? -2.838 -11.083 10.484 1.00 96.00 186 TRP A O 1
ATOM 1457 N N . SER A 1 187 ? -2.672 -9.338 9.082 1.00 96.88 187 SER A N 1
ATOM 1458 C CA . SER A 1 187 ? -2.793 -8.338 10.150 1.00 96.88 187 SER A CA 1
ATOM 1459 C C . SER A 1 187 ? -4.108 -8.462 10.919 1.00 96.88 187 SER A C 1
ATOM 1461 O O . SER A 1 187 ? -4.155 -8.114 12.098 1.00 96.88 187 SER A O 1
ATOM 1463 N N . VAL A 1 188 ? -5.155 -9.018 10.289 1.00 95.62 188 VAL A N 1
ATOM 1464 C CA . VAL A 1 188 ? -6.479 -9.238 10.888 1.00 95.62 188 VAL A CA 1
ATOM 1465 C C . VAL A 1 188 ? -6.409 -10.017 12.202 1.00 95.62 188 VAL A C 1
ATOM 1467 O O . VAL A 1 188 ? -7.268 -9.836 13.059 1.00 95.62 188 VAL A O 1
ATOM 1470 N N . LEU A 1 189 ? -5.377 -10.847 12.393 1.00 95.31 189 LEU A N 1
ATOM 1471 C CA . LEU A 1 189 ? -5.167 -11.641 13.605 1.00 95.31 189 LEU A CA 1
ATOM 1472 C C . LEU A 1 189 ? -4.847 -10.802 14.850 1.00 95.31 189 LEU A C 1
ATOM 1474 O O . LEU A 1 189 ? -5.013 -11.297 15.960 1.00 95.31 189 LEU A O 1
ATOM 1478 N N . LEU A 1 190 ? -4.445 -9.538 14.684 1.00 94.44 190 LEU A N 1
ATOM 1479 C CA . LEU A 1 190 ? -4.265 -8.600 15.797 1.00 94.44 190 LEU A CA 1
ATOM 1480 C C . LEU A 1 190 ? -5.597 -8.175 16.432 1.00 94.44 190 LEU A C 1
ATOM 1482 O O . LEU A 1 190 ? -5.608 -7.680 17.561 1.00 94.44 190 LEU A O 1
ATOM 1486 N N . GLU A 1 191 ? -6.714 -8.353 15.721 1.00 93.62 191 GLU A N 1
ATOM 1487 C CA . GLU A 1 191 ? -8.041 -8.000 16.212 1.00 93.62 191 GLU A CA 1
ATOM 1488 C C . GLU A 1 191 ? -8.773 -9.141 16.922 1.00 93.62 191 GLU A C 1
ATOM 1490 O O . GLU A 1 191 ? -8.596 -10.334 16.656 1.00 93.62 191 GLU A O 1
ATOM 1495 N N . ASN A 1 192 ? -9.687 -8.753 17.811 1.00 92.62 192 ASN A N 1
ATOM 1496 C CA . ASN A 1 192 ? -10.530 -9.698 18.541 1.00 92.62 192 ASN A CA 1
ATOM 1497 C C . ASN A 1 192 ? -11.503 -10.424 17.596 1.00 92.62 192 ASN A C 1
ATOM 1499 O O . ASN A 1 192 ? -11.950 -9.871 16.593 1.00 92.62 192 ASN A O 1
ATOM 1503 N N . ALA A 1 193 ? -11.909 -11.651 17.942 1.00 92.44 193 ALA A N 1
ATOM 1504 C CA . ALA A 1 193 ? -12.781 -12.480 17.098 1.00 92.44 193 ALA A CA 1
ATOM 1505 C C . ALA A 1 193 ? -14.082 -11.782 16.649 1.00 92.44 193 ALA A C 1
ATOM 1507 O O . ALA A 1 193 ? -14.461 -11.916 15.488 1.00 92.44 193 ALA A O 1
ATOM 1508 N N . GLY A 1 194 ? -14.732 -11.005 17.526 1.00 90.81 194 GLY A N 1
ATOM 1509 C CA . GLY A 1 194 ? -15.924 -10.222 17.168 1.00 90.81 194 GLY A CA 1
ATOM 1510 C C . GLY A 1 194 ? -15.638 -9.187 16.076 1.00 90.81 194 GLY A C 1
ATOM 1511 O O . GLY A 1 194 ? -16.256 -9.213 15.015 1.00 90.81 194 GLY A O 1
ATOM 1512 N N . ARG A 1 195 ? -14.608 -8.358 16.275 1.00 90.50 195 ARG A N 1
ATOM 1513 C CA . ARG A 1 195 ? -14.190 -7.334 15.309 1.00 90.50 195 ARG A CA 1
ATOM 1514 C C . ARG A 1 195 ? -13.709 -7.932 13.986 1.00 90.50 195 ARG A C 1
ATOM 1516 O O . ARG A 1 195 ? -13.969 -7.363 12.932 1.00 90.50 195 ARG A O 1
ATOM 1523 N N . ARG A 1 196 ? -13.065 -9.106 14.007 1.00 94.31 196 ARG A N 1
ATOM 1524 C CA . ARG A 1 196 ? -12.683 -9.836 12.784 1.00 94.31 196 ARG A CA 1
ATOM 1525 C C . ARG A 1 196 ? -13.902 -10.208 11.933 1.00 94.31 196 ARG A C 1
ATOM 1527 O O . ARG A 1 196 ? -13.843 -10.069 10.714 1.00 94.31 196 ARG A O 1
ATOM 1534 N N . LYS A 1 197 ? -15.013 -10.619 12.559 1.00 94.44 197 LYS A N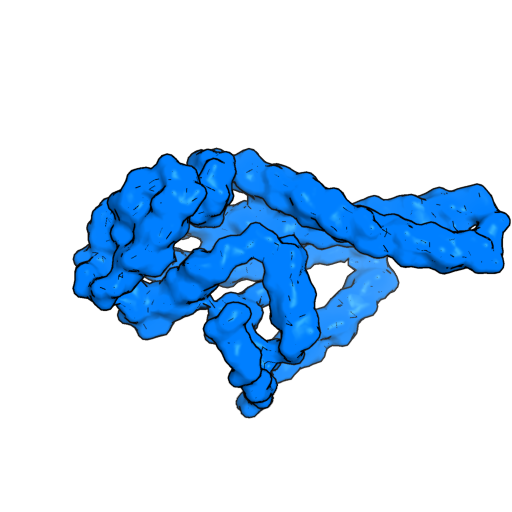 1
ATOM 1535 C CA . LYS A 1 197 ? -16.277 -10.895 11.852 1.00 94.44 197 LYS A CA 1
ATOM 1536 C C . LYS A 1 197 ? -16.859 -9.623 11.235 1.00 94.44 197 LYS A C 1
ATOM 1538 O O . LYS A 1 197 ? -17.209 -9.638 10.060 1.00 94.44 197 LYS A O 1
ATOM 1543 N N . GLU A 1 198 ? -16.893 -8.521 11.985 1.00 93.81 198 GLU A N 1
ATOM 1544 C CA . GLU A 1 198 ? -17.352 -7.214 11.482 1.00 93.81 198 GLU A CA 1
ATOM 1545 C C . GLU A 1 198 ? -16.524 -6.739 10.281 1.00 93.81 198 GLU A C 1
ATOM 1547 O O . GLU A 1 198 ? -17.077 -6.332 9.261 1.00 93.81 198 GLU A O 1
ATOM 1552 N N . LEU A 1 199 ? -15.194 -6.845 10.364 1.00 93.31 199 LEU A N 1
ATOM 1553 C CA . LEU A 1 199 ? -14.291 -6.518 9.259 1.00 93.31 199 LEU A CA 1
ATOM 1554 C C . LEU A 1 199 ? -14.531 -7.421 8.048 1.00 93.31 199 LEU A C 1
ATOM 1556 O O . LEU A 1 199 ? -14.553 -6.930 6.922 1.00 93.31 199 LEU A O 1
ATOM 1560 N N . GLY A 1 200 ? -14.750 -8.720 8.264 1.00 93.75 200 GLY A N 1
ATOM 1561 C CA . GLY A 1 200 ? -15.118 -9.658 7.206 1.00 93.75 200 GLY A CA 1
ATOM 1562 C C . GLY A 1 200 ? -16.405 -9.236 6.496 1.00 93.75 200 GLY A C 1
ATOM 1563 O O . GLY A 1 200 ? -16.406 -9.070 5.279 1.00 93.75 200 GLY A O 1
ATOM 1564 N N . LEU A 1 201 ? -17.468 -8.959 7.254 1.00 95.00 201 LEU A N 1
ATOM 1565 C CA . LEU A 1 201 ? -18.745 -8.469 6.722 1.00 95.00 201 LEU A CA 1
ATOM 1566 C C . LEU A 1 201 ? -18.618 -7.103 6.036 1.00 95.00 201 LEU A C 1
ATOM 1568 O O . LEU A 1 201 ? -19.371 -6.796 5.115 1.00 95.00 201 LEU A O 1
ATOM 1572 N N . PHE A 1 202 ? -17.647 -6.284 6.436 1.00 92.31 202 PHE A N 1
ATOM 1573 C CA . PHE A 1 202 ? -17.369 -5.011 5.784 1.00 92.31 202 PHE A CA 1
ATOM 1574 C C . PHE A 1 202 ? -16.585 -5.180 4.468 1.00 92.31 202 PHE A C 1
ATOM 1576 O O . PHE A 1 202 ? -16.918 -4.551 3.460 1.00 92.31 202 PHE A O 1
ATOM 1583 N N . VAL A 1 203 ? -15.542 -6.010 4.440 1.00 93.12 203 VAL A N 1
ATOM 1584 C CA . VAL A 1 203 ? -14.608 -6.093 3.304 1.00 93.12 203 VAL A CA 1
ATOM 1585 C C . VAL A 1 203 ? -15.044 -7.125 2.262 1.00 93.12 203 VAL A C 1
ATOM 1587 O O . VAL A 1 203 ? -14.962 -6.836 1.068 1.00 93.12 203 VAL A O 1
ATOM 1590 N N . VAL A 1 204 ? -15.539 -8.297 2.675 1.00 93.12 204 VAL A N 1
ATOM 1591 C CA . VAL A 1 204 ? -15.867 -9.411 1.765 1.00 93.12 204 VAL A CA 1
ATOM 1592 C C . VAL A 1 204 ? -16.930 -9.024 0.731 1.00 93.12 204 VAL A C 1
ATOM 1594 O O . VAL A 1 204 ? -16.664 -9.216 -0.455 1.00 93.12 204 VAL A O 1
ATOM 1597 N N . PRO A 1 205 ? -18.070 -8.396 1.087 1.00 92.88 205 PRO A N 1
ATOM 1598 C CA . PRO A 1 205 ? -19.063 -8.006 0.085 1.00 92.88 205 PRO A CA 1
ATOM 1599 C C . PRO A 1 205 ? -18.517 -7.001 -0.933 1.00 92.88 205 PRO A C 1
ATOM 1601 O O . PRO A 1 205 ? -18.830 -7.086 -2.116 1.00 92.88 205 PRO A O 1
ATOM 1604 N N . ARG A 1 206 ? -17.651 -6.073 -0.499 1.00 91.75 206 ARG A N 1
ATOM 1605 C CA . ARG A 1 206 ? -16.992 -5.108 -1.395 1.00 91.75 206 ARG A CA 1
ATOM 1606 C C . ARG A 1 206 ? -16.010 -5.798 -2.334 1.00 91.75 206 ARG A C 1
ATOM 1608 O O . ARG A 1 206 ? -15.942 -5.419 -3.494 1.00 91.75 206 ARG A O 1
ATOM 1615 N N . ALA A 1 207 ? -15.276 -6.802 -1.853 1.00 91.75 207 ALA A N 1
ATOM 1616 C CA . ALA A 1 207 ? -14.379 -7.598 -2.683 1.00 91.75 207 ALA A CA 1
ATOM 1617 C C . ALA A 1 207 ? -15.162 -8.419 -3.721 1.00 91.75 207 ALA A C 1
ATOM 1619 O O . ALA A 1 207 ? -14.855 -8.338 -4.907 1.00 91.75 207 ALA A O 1
ATOM 1620 N N . LEU A 1 208 ? -16.220 -9.124 -3.308 1.00 92.88 208 LEU A N 1
ATOM 1621 C CA . LEU A 1 208 ? -17.083 -9.898 -4.209 1.00 92.88 208 LEU A CA 1
ATOM 1622 C C . LEU A 1 208 ? -17.780 -9.010 -5.246 1.00 92.88 208 LEU A C 1
ATOM 1624 O O . LEU A 1 208 ? -17.859 -9.377 -6.414 1.00 92.88 208 LEU A O 1
ATOM 1628 N N . ALA A 1 209 ? -18.203 -7.804 -4.859 1.00 91.12 209 ALA A N 1
ATOM 1629 C CA . ALA A 1 209 ? -18.800 -6.841 -5.781 1.00 91.12 209 ALA A CA 1
ATOM 1630 C C . ALA A 1 209 ? -17.879 -6.469 -6.960 1.00 91.12 209 ALA A C 1
ATOM 1632 O O . ALA A 1 209 ? -18.382 -6.107 -8.021 1.00 91.12 209 ALA A O 1
ATOM 1633 N N . THR A 1 210 ? -16.553 -6.599 -6.817 1.00 91.25 210 THR A N 1
ATOM 1634 C CA . THR A 1 210 ? -15.602 -6.321 -7.912 1.00 91.25 210 THR A CA 1
ATOM 1635 C C . THR A 1 210 ? -15.586 -7.396 -9.002 1.00 91.25 210 THR A C 1
ATOM 1637 O O . THR A 1 210 ? -15.027 -7.156 -10.074 1.00 91.25 210 THR A O 1
ATOM 1640 N N . LEU A 1 211 ? -16.204 -8.557 -8.757 1.00 90.81 211 LEU A N 1
ATOM 1641 C CA . LEU A 1 211 ? -16.360 -9.634 -9.740 1.00 90.81 211 LEU A CA 1
ATOM 1642 C C . LEU A 1 211 ? -17.511 -9.365 -10.720 1.00 90.81 211 LEU A C 1
ATOM 1644 O O . LEU A 1 211 ? -17.515 -9.902 -11.823 1.00 90.81 211 LEU A O 1
ATOM 1648 N N . PHE A 1 212 ? -18.458 -8.506 -10.343 1.00 89.25 212 PHE A N 1
ATOM 1649 C CA . PHE A 1 212 ? -19.592 -8.126 -11.179 1.00 89.25 212 PHE A CA 1
ATOM 1650 C C . PHE A 1 212 ? -19.259 -6.891 -12.034 1.00 89.25 212 PHE A C 1
ATOM 1652 O O . PHE A 1 212 ? -18.418 -6.079 -11.636 1.00 89.25 212 PHE A O 1
ATOM 1659 N N . PRO A 1 213 ? -19.931 -6.685 -13.186 1.00 82.50 213 PRO A N 1
ATOM 1660 C CA . PRO A 1 213 ? -19.698 -5.550 -14.089 1.00 82.50 213 PRO A CA 1
ATOM 1661 C C . PRO A 1 213 ? -20.257 -4.218 -13.547 1.00 82.50 213 PRO A C 1
ATOM 1663 O O . PRO A 1 213 ? -20.796 -3.398 -14.286 1.00 82.50 213 PRO A O 1
ATOM 1666 N N . ARG A 1 214 ? -20.138 -3.974 -12.239 1.00 81.00 214 ARG A N 1
ATOM 1667 C CA . ARG A 1 214 ? -20.550 -2.726 -11.603 1.00 81.00 214 ARG A CA 1
ATOM 1668 C C . ARG A 1 214 ? -19.429 -1.700 -11.729 1.00 81.00 214 ARG A C 1
ATOM 1670 O O . ARG A 1 214 ? -18.330 -1.919 -11.225 1.00 81.00 214 ARG A O 1
ATOM 1677 N N . ARG A 1 215 ? -19.729 -0.558 -12.348 1.00 79.12 215 ARG A N 1
ATOM 1678 C CA . ARG A 1 215 ? -18.824 0.594 -12.421 1.00 79.12 215 ARG A CA 1
ATOM 1679 C C . ARG A 1 215 ? -19.459 1.788 -11.733 1.00 79.12 215 ARG A C 1
ATOM 1681 O O . ARG A 1 215 ? -20.613 2.123 -11.993 1.00 79.12 215 ARG A O 1
ATOM 1688 N N . TYR A 1 216 ? -18.713 2.430 -10.848 1.00 79.62 216 TYR A N 1
ATOM 1689 C CA . TYR A 1 216 ? -19.091 3.736 -10.327 1.00 79.62 216 TYR A CA 1
ATOM 1690 C C . TYR A 1 216 ? -18.605 4.794 -11.318 1.00 79.62 216 TYR A C 1
ATOM 1692 O O . TYR A 1 216 ? -17.449 4.745 -11.737 1.00 79.62 216 TYR A O 1
ATOM 1700 N N . ARG A 1 217 ? -19.467 5.756 -11.691 1.00 67.00 217 ARG A N 1
ATOM 1701 C CA . ARG A 1 217 ? -19.049 6.9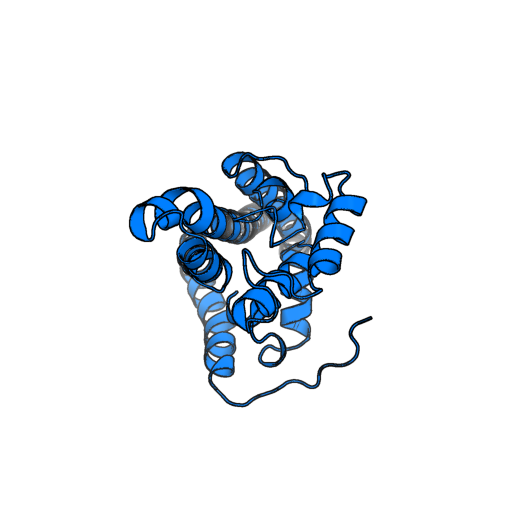08 -12.513 1.00 67.00 217 ARG A CA 1
ATOM 1702 C C . ARG A 1 217 ? -17.827 7.549 -11.852 1.00 67.00 217 ARG A C 1
ATOM 1704 O O . ARG A 1 217 ? -17.872 7.855 -10.659 1.00 67.00 217 ARG A O 1
ATOM 1711 N N . TRP A 1 218 ? -16.745 7.704 -12.600 1.00 57.09 218 TRP A N 1
ATOM 1712 C CA . TRP A 1 218 ? -15.544 8.411 -12.170 1.00 57.09 218 TRP A CA 1
ATOM 1713 C C . TRP A 1 218 ? -15.721 9.885 -12.545 1.00 57.09 218 TRP A C 1
ATOM 1715 O O . TRP A 1 218 ? -15.722 10.201 -13.727 1.00 57.09 218 TRP A O 1
ATOM 1725 N N . GLU A 1 219 ? -15.937 10.755 -11.560 1.00 51.88 219 GLU A N 1
ATOM 1726 C CA . GLU A 1 219 ? -15.878 12.211 -11.753 1.00 51.88 219 GLU A CA 1
ATOM 1727 C C . GLU A 1 219 ? -14.467 12.686 -11.375 1.00 51.88 219 GLU A C 1
ATOM 1729 O O . GLU A 1 219 ? -14.000 12.418 -10.268 1.00 51.88 219 GLU A O 1
ATOM 1734 N N . ASP A 1 220 ? -13.822 13.282 -12.378 1.00 44.06 220 ASP A N 1
ATOM 1735 C CA . ASP A 1 220 ? -12.623 14.121 -12.455 1.00 44.06 220 ASP A CA 1
ATOM 1736 C C . ASP A 1 220 ? -11.354 13.725 -11.680 1.00 44.06 220 ASP A C 1
ATOM 1738 O O . ASP A 1 220 ? -11.212 13.866 -10.467 1.00 44.06 220 ASP A O 1
ATOM 1742 N N . ARG A 1 221 ? -10.367 13.280 -12.473 1.00 44.75 221 ARG A N 1
ATOM 1743 C CA . ARG A 1 221 ? -8.933 13.250 -12.158 1.00 44.75 221 ARG A CA 1
ATOM 1744 C C . ARG A 1 221 ? -8.370 14.680 -12.166 1.00 44.75 221 ARG A C 1
ATOM 1746 O O . ARG A 1 221 ? -7.624 15.028 -13.079 1.00 44.75 221 ARG A O 1
ATOM 1753 N N . LEU A 1 222 ? -8.735 15.480 -11.170 1.00 35.91 222 LEU A N 1
ATOM 1754 C CA . LEU A 1 222 ? -7.990 16.686 -10.800 1.00 35.91 222 LEU A CA 1
ATOM 1755 C C . LEU A 1 222 ? -7.334 16.457 -9.435 1.00 35.91 222 LEU A C 1
ATOM 1757 O O . LEU A 1 222 ? -8.059 16.117 -8.470 1.00 35.91 222 LEU A O 1
#

Radius of gyration: 19.33 Å; chains: 1; bounding box: 40×35×59 Å

Secondary structure (DSSP, 8-state):
-HHHHH-GGGS-HHHHHHHHHHHT--HHHHHHHHHHHHTSS-TTS--S-HHHHHHHHHHTT--GGGG-TTTSSSPPHHHHTTTS-S-HHHHHHHHHHHHHHHHHHHHHHHHHHHHHTS--HHHHHHHHHHHHHHHHHHHHHHHHHHHHHHHIIIIIHHHHH-SSHHHHHHIIIIIHHHHHHHHHGGGGGGS-HHHHHHHHHHHHHHHHHTTSS---------

Sequence (222 aa):
MWAWIYSPDRLPRSYNKWIKTAAMVDHRLLLALQRMRFGEIKYGLETGQAPLLQSMCTDLNLPLSYGDPVQSIPYPCEIVHMGSGKNCEYHALSRLLRGFTWAFSTYLPLNLILALRNPNKRALLHALKSSIRSSALLGSFIALFYYGICLARSRIGPRILGTSTVACQKIDSGICIASGCAVCGWSVLLENAGRRKELGLFVVPRALATLFPRRYRWEDRL

pLDDT: mean 93.23, std 8.04, range [35.91, 97.88]